Protein AF-A0A6J5G8E1-F1 (afdb_monomer)

Organism: NCBI:txid1723730

Sequence (241 aa):
MNVDQISKFLEVLKKFKPNEKVDALYDDVLNVYLPKIKANELPERYIIVWDASIIARLRALKLGADKQSNEPIAWIPKPLGAEIPTIYFGQLRITKDFQGSLTVNQQAITGFPEAKLVGRPIEVVAAMMGPDVDDGIGPDEVPIQIFWSDEDKRWITANNRGYAAHCLAGQKPLRLWPRVADKMELNRLKEVEGKDGAKRFTYSPNLITRLGKTPHALPSTQIPITAGPNSWEVQLIAQVK

Structure (mmCIF, N/CA/C/O backbone):
data_AF-A0A6J5G8E1-F1
#
_entry.id   AF-A0A6J5G8E1-F1
#
loop_
_atom_site.group_PDB
_atom_site.id
_atom_site.type_symbol
_atom_site.label_atom_id
_atom_site.label_alt_id
_atom_site.label_comp_id
_atom_site.label_asym_id
_atom_site.label_entity_id
_atom_site.label_seq_id
_atom_site.pdbx_PDB_ins_code
_atom_site.Cartn_x
_atom_site.Cartn_y
_atom_site.Cartn_z
_atom_site.occupancy
_atom_site.B_iso_or_equiv
_atom_site.auth_seq_id
_atom_site.auth_comp_id
_atom_site.auth_asym_id
_atom_site.auth_atom_id
_atom_site.pdbx_PDB_model_num
ATOM 1 N N . MET A 1 1 ? 11.924 11.242 -7.195 1.00 83.50 1 MET A N 1
ATOM 2 C CA . MET A 1 1 ? 12.440 11.405 -8.563 1.00 83.50 1 MET A CA 1
ATOM 3 C C . MET A 1 1 ? 11.769 12.631 -9.153 1.00 83.50 1 MET A C 1
ATOM 5 O O . MET A 1 1 ? 10.631 12.909 -8.794 1.00 83.50 1 MET A O 1
ATOM 9 N N . ASN A 1 2 ? 12.446 13.381 -10.021 1.00 87.38 2 ASN A N 1
ATOM 10 C CA . ASN A 1 2 ? 11.817 14.461 -10.791 1.00 87.38 2 ASN A CA 1
ATOM 11 C C . ASN A 1 2 ? 11.209 13.930 -12.110 1.00 87.38 2 ASN A C 1
ATOM 13 O O . ASN A 1 2 ? 11.377 12.759 -12.453 1.00 87.38 2 ASN A O 1
ATOM 17 N N . VAL A 1 3 ? 10.499 14.787 -12.853 1.00 89.44 3 VAL A N 1
ATOM 18 C CA . VAL A 1 3 ? 9.803 14.413 -14.104 1.00 89.44 3 VAL A CA 1
ATOM 19 C C . VAL A 1 3 ? 10.749 13.806 -15.148 1.00 89.44 3 VAL A C 1
ATOM 21 O O . VAL A 1 3 ? 10.397 12.813 -15.787 1.00 89.44 3 VAL A O 1
ATOM 24 N N . ASP A 1 4 ? 11.959 14.347 -15.295 1.00 88.25 4 ASP A N 1
ATOM 25 C CA . ASP A 1 4 ? 12.938 13.856 -16.272 1.00 88.25 4 ASP A CA 1
ATOM 26 C C . ASP A 1 4 ? 13.460 12.466 -15.901 1.00 88.25 4 ASP A C 1
ATOM 28 O O . ASP A 1 4 ? 13.583 11.587 -16.756 1.00 88.25 4 ASP A O 1
ATOM 32 N N . GLN A 1 5 ? 13.730 12.241 -14.613 1.00 86.69 5 GLN A N 1
ATOM 33 C CA . GLN A 1 5 ? 14.122 10.934 -14.088 1.00 86.69 5 GLN A CA 1
ATOM 34 C C . GLN A 1 5 ? 13.012 9.898 -14.296 1.00 86.69 5 GLN A C 1
ATOM 36 O O . GLN A 1 5 ? 13.301 8.788 -14.738 1.00 86.69 5 GLN A O 1
ATOM 41 N N . ILE A 1 6 ? 11.752 10.266 -14.039 1.00 88.50 6 ILE A N 1
ATOM 42 C CA . ILE A 1 6 ? 10.598 9.378 -14.250 1.00 88.50 6 ILE A CA 1
ATOM 43 C C . ILE A 1 6 ? 10.425 9.050 -15.738 1.00 88.50 6 ILE A C 1
ATOM 45 O O . ILE A 1 6 ? 10.169 7.905 -16.095 1.00 88.50 6 ILE A O 1
ATOM 49 N N . SER A 1 7 ? 10.612 10.027 -16.624 1.00 88.88 7 SER A N 1
ATOM 50 C CA . SER A 1 7 ? 10.483 9.810 -18.070 1.00 88.88 7 SER A CA 1
ATOM 51 C C . SER A 1 7 ? 11.551 8.842 -18.587 1.00 88.88 7 SER A C 1
ATOM 53 O O . SER A 1 7 ? 11.226 7.866 -19.257 1.00 88.88 7 SER A O 1
ATOM 55 N N . LYS A 1 8 ? 12.817 9.036 -18.189 1.00 85.31 8 LYS A N 1
ATOM 56 C CA . LYS A 1 8 ? 13.905 8.087 -18.488 1.00 85.31 8 LYS A CA 1
ATOM 57 C C . LYS A 1 8 ? 13.620 6.696 -17.924 1.00 85.31 8 LYS A C 1
ATOM 59 O O . LYS A 1 8 ? 13.921 5.695 -18.567 1.00 85.31 8 LYS A O 1
ATOM 64 N N . PHE A 1 9 ? 13.019 6.634 -16.738 1.00 86.12 9 PHE A N 1
ATOM 65 C CA . PHE A 1 9 ? 12.661 5.378 -16.089 1.00 86.12 9 PHE A CA 1
ATOM 66 C C . PHE A 1 9 ? 11.631 4.590 -16.894 1.00 86.12 9 PHE A C 1
ATOM 68 O O . PHE A 1 9 ? 11.824 3.402 -17.147 1.00 86.12 9 PHE A O 1
ATOM 75 N N . LEU A 1 10 ? 10.582 5.264 -17.362 1.00 89.44 10 LEU A N 1
ATOM 76 C CA . LEU A 1 10 ? 9.558 4.660 -18.207 1.00 89.44 10 LEU A CA 1
ATOM 77 C C . LEU A 1 10 ? 10.140 4.145 -19.532 1.00 89.44 10 LEU A C 1
ATOM 79 O O . LEU A 1 10 ? 9.794 3.042 -19.947 1.00 89.44 10 LEU A O 1
ATOM 83 N N . GLU A 1 11 ? 11.062 4.879 -20.164 1.00 87.50 11 GLU A N 1
ATOM 84 C CA . GLU A 1 11 ? 11.745 4.412 -21.383 1.00 87.50 11 GLU A CA 1
ATOM 85 C C . GLU A 1 11 ? 12.576 3.144 -21.151 1.00 87.50 11 GLU A C 1
ATOM 87 O O . GLU A 1 11 ? 12.608 2.259 -22.005 1.00 87.50 11 GLU A O 1
ATOM 92 N N . VAL A 1 12 ? 13.214 3.012 -19.985 1.00 83.00 12 VAL A N 1
ATOM 93 C CA . VAL A 1 12 ? 13.934 1.784 -19.624 1.00 83.00 12 VAL A CA 1
ATOM 94 C C . VAL A 1 12 ? 12.965 0.628 -19.395 1.00 83.00 12 VAL A C 1
ATOM 96 O O . VAL A 1 12 ? 13.178 -0.444 -19.953 1.00 83.00 12 VAL A O 1
ATOM 99 N N . LEU A 1 13 ? 11.879 0.836 -18.642 1.00 84.44 13 LEU A N 1
ATOM 100 C CA . LEU A 1 13 ? 10.876 -0.207 -18.401 1.00 84.44 13 LEU A CA 1
ATOM 101 C C . LEU A 1 13 ? 10.257 -0.750 -19.694 1.00 84.44 13 LEU A C 1
ATOM 103 O O . LEU A 1 13 ? 10.052 -1.956 -19.797 1.00 84.44 13 LEU A O 1
ATOM 107 N N . LYS A 1 14 ? 10.013 0.106 -20.698 1.00 87.06 14 LYS A N 1
ATOM 108 C CA . LYS A 1 14 ? 9.483 -0.319 -22.008 1.00 87.06 14 LYS A CA 1
ATOM 109 C C . LYS A 1 14 ? 10.316 -1.419 -22.665 1.00 87.06 14 LYS A C 1
ATOM 111 O O . LYS A 1 14 ? 9.740 -2.274 -23.328 1.00 87.06 14 LYS A O 1
ATOM 116 N N . LYS A 1 15 ? 11.641 -1.420 -22.470 1.00 84.75 15 LYS A N 1
ATOM 117 C CA . LYS A 1 15 ? 12.554 -2.423 -23.051 1.00 84.75 15 LYS A CA 1
ATOM 118 C C . LYS A 1 15 ? 12.332 -3.832 -22.488 1.00 84.75 15 LYS A C 1
ATOM 120 O O . LYS A 1 15 ? 12.719 -4.798 -23.131 1.00 84.75 15 LYS A O 1
ATOM 125 N N . PHE A 1 16 ? 11.730 -3.942 -21.304 1.00 82.69 16 PHE A N 1
ATOM 126 C CA . PHE A 1 16 ? 11.462 -5.212 -20.623 1.00 82.69 16 PHE A CA 1
ATOM 127 C C . PHE A 1 16 ? 10.011 -5.691 -20.798 1.00 82.69 16 PHE A C 1
ATOM 129 O O . PHE A 1 16 ? 9.628 -6.696 -20.203 1.00 82.69 16 PHE A O 1
ATOM 136 N N . LYS A 1 17 ? 9.200 -4.983 -21.599 1.00 80.62 17 LYS A N 1
ATOM 137 C CA . LYS A 1 17 ? 7.854 -5.423 -21.988 1.00 80.62 17 LYS A CA 1
ATOM 138 C C . LYS A 1 17 ? 7.949 -6.395 -23.185 1.00 80.62 17 LYS A C 1
ATOM 140 O O . LYS A 1 17 ? 8.822 -6.206 -24.033 1.00 80.62 17 LYS A O 1
ATOM 145 N N . PRO A 1 18 ? 7.038 -7.376 -23.321 1.00 82.31 18 PRO A N 1
ATOM 146 C CA . PRO A 1 18 ? 5.924 -7.662 -22.420 1.00 82.31 18 PRO A CA 1
ATOM 147 C C . PRO A 1 18 ? 6.368 -8.490 -21.206 1.00 82.31 18 PRO A C 1
ATOM 149 O O . PRO A 1 18 ? 6.985 -9.545 -21.344 1.00 82.31 18 PRO A O 1
ATOM 152 N N . ASN A 1 19 ? 6.022 -8.019 -20.011 1.00 84.94 19 ASN A N 1
ATOM 153 C CA . ASN A 1 19 ? 6.146 -8.773 -18.768 1.00 84.94 19 ASN A CA 1
ATOM 154 C C . ASN A 1 19 ? 5.124 -8.202 -17.787 1.00 84.94 19 ASN A C 1
ATOM 156 O O . ASN A 1 19 ? 5.209 -7.029 -17.450 1.00 84.94 19 ASN A O 1
ATOM 160 N N . GLU A 1 20 ? 4.186 -9.011 -17.298 1.00 83.00 20 GLU A N 1
ATOM 161 C CA . GLU A 1 20 ? 3.037 -8.506 -16.529 1.00 83.00 20 GLU A CA 1
ATOM 162 C C . GLU A 1 20 ? 3.428 -7.653 -15.312 1.00 83.00 20 GLU A C 1
ATOM 164 O O . GLU A 1 20 ? 2.782 -6.648 -15.018 1.00 83.00 20 GLU A O 1
ATOM 169 N N . LYS A 1 21 ? 4.516 -8.004 -14.617 1.00 83.12 21 LYS A N 1
ATOM 170 C CA . LYS A 1 21 ? 4.976 -7.255 -13.439 1.00 83.12 21 LYS A CA 1
ATOM 171 C C . LYS A 1 21 ? 5.705 -5.963 -13.827 1.00 83.12 21 LYS A C 1
ATOM 173 O O . LYS A 1 21 ? 5.597 -4.957 -13.125 1.00 83.12 21 LYS A O 1
ATOM 178 N N . VAL A 1 22 ? 6.411 -5.959 -14.961 1.00 86.69 22 VAL A N 1
ATOM 179 C CA . VAL A 1 22 ? 6.968 -4.734 -15.567 1.00 86.69 22 VAL A CA 1
ATOM 180 C C . VAL A 1 22 ? 5.842 -3.823 -16.047 1.00 86.69 22 VAL A C 1
ATOM 182 O O . VAL A 1 22 ? 5.899 -2.621 -15.803 1.00 86.69 22 VAL A O 1
ATOM 185 N N . ASP A 1 23 ? 4.817 -4.383 -16.684 1.00 87.88 23 ASP A N 1
ATOM 186 C CA . ASP A 1 23 ? 3.647 -3.668 -17.185 1.00 87.88 23 ASP A CA 1
ATOM 187 C C . ASP A 1 23 ? 2.905 -2.994 -16.022 1.00 87.88 23 ASP A C 1
ATOM 189 O O . ASP A 1 23 ? 2.657 -1.792 -16.073 1.00 87.88 23 ASP A O 1
ATOM 193 N N . ALA A 1 24 ? 2.691 -3.721 -14.920 1.00 87.19 24 ALA A N 1
ATOM 194 C CA . ALA A 1 24 ? 2.107 -3.198 -13.686 1.00 87.19 24 ALA A CA 1
ATOM 195 C C . ALA A 1 24 ? 2.885 -2.007 -13.106 1.00 87.19 24 ALA A C 1
ATOM 197 O O . ALA A 1 24 ? 2.305 -0.994 -12.709 1.00 87.19 24 ALA A O 1
ATOM 198 N N . LEU A 1 25 ? 4.213 -2.129 -13.012 1.00 91.00 25 LEU A N 1
ATOM 199 C CA . LEU A 1 25 ? 5.067 -1.058 -12.504 1.00 91.00 25 LEU A CA 1
ATOM 200 C C . LEU A 1 25 ? 5.086 0.140 -13.459 1.00 91.00 25 LEU A C 1
ATOM 202 O O . LEU A 1 25 ? 5.042 1.286 -13.011 1.00 91.00 25 LEU A O 1
ATOM 206 N N . TYR A 1 26 ? 5.138 -0.118 -14.765 1.00 91.62 26 TYR A N 1
ATOM 207 C CA . TYR A 1 26 ? 5.082 0.910 -15.795 1.00 91.62 26 TYR A CA 1
ATOM 208 C C . TYR A 1 26 ? 3.779 1.707 -15.701 1.00 91.62 26 TYR A C 1
ATOM 210 O O . TYR A 1 26 ? 3.823 2.937 -15.667 1.00 91.62 26 TYR A O 1
ATOM 218 N N . ASP A 1 27 ? 2.639 1.025 -15.595 1.00 91.38 27 ASP A N 1
ATOM 219 C CA . ASP A 1 27 ? 1.324 1.657 -15.525 1.00 91.38 27 ASP A CA 1
ATOM 220 C C . ASP A 1 27 ? 1.135 2.443 -14.226 1.00 91.38 27 ASP A C 1
ATOM 222 O O . ASP A 1 27 ? 0.624 3.562 -14.265 1.00 91.38 27 ASP A O 1
ATOM 226 N N . ASP A 1 28 ? 1.613 1.935 -13.089 1.00 92.19 28 ASP A N 1
ATOM 227 C CA . ASP A 1 28 ? 1.611 2.691 -11.832 1.00 92.19 28 ASP A CA 1
ATOM 228 C C . ASP A 1 28 ? 2.400 3.993 -11.955 1.00 92.19 28 ASP A C 1
ATOM 230 O O . ASP A 1 28 ? 1.952 5.058 -11.518 1.00 92.19 28 ASP A O 1
ATOM 234 N N . VAL A 1 29 ? 3.587 3.928 -12.558 1.00 92.94 29 VAL A N 1
ATOM 235 C CA . VAL A 1 29 ? 4.427 5.113 -12.689 1.00 92.94 29 VAL A CA 1
ATOM 236 C C . VAL A 1 29 ? 3.847 6.094 -13.701 1.00 92.94 29 VAL A C 1
ATOM 238 O O . VAL A 1 29 ? 3.798 7.290 -13.414 1.00 92.94 29 VAL A O 1
ATOM 241 N N . LEU A 1 30 ? 3.371 5.615 -14.849 1.00 94.31 30 LEU A N 1
ATOM 242 C CA . LEU A 1 30 ? 2.826 6.459 -15.909 1.00 94.31 30 LEU A CA 1
ATOM 243 C C . LEU A 1 30 ? 1.478 7.082 -15.528 1.00 94.31 30 LEU A C 1
ATOM 245 O O . LEU A 1 30 ? 1.277 8.273 -15.761 1.00 94.31 30 LEU A O 1
ATOM 249 N N . ASN A 1 31 ? 0.568 6.290 -14.961 1.00 93.19 31 ASN A N 1
ATOM 250 C CA . ASN A 1 31 ? -0.838 6.664 -14.802 1.00 93.19 31 ASN A CA 1
ATOM 251 C C . ASN A 1 31 ? -1.184 7.134 -13.384 1.00 93.19 31 ASN A C 1
A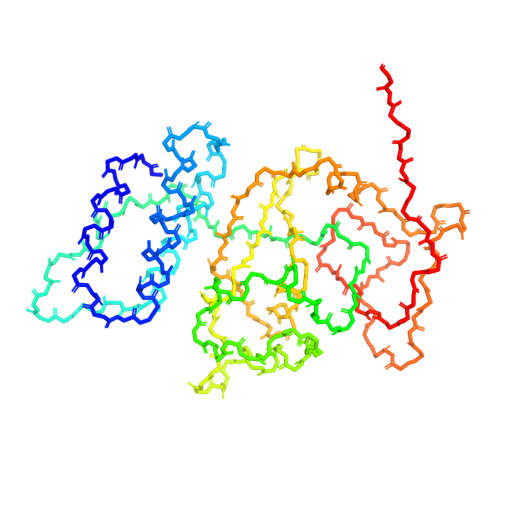TOM 253 O O . ASN A 1 31 ? -2.201 7.801 -13.205 1.00 93.19 31 ASN A O 1
ATOM 257 N N . VAL A 1 32 ? -0.357 6.827 -12.376 1.00 91.38 32 VAL A N 1
ATOM 258 C CA . VAL A 1 32 ? -0.624 7.210 -10.977 1.00 91.38 32 VAL A CA 1
ATOM 259 C C . VAL A 1 32 ? 0.428 8.177 -10.446 1.00 91.38 32 VAL A C 1
ATOM 261 O O . VAL A 1 32 ? 0.079 9.252 -9.959 1.00 91.38 32 VAL A O 1
ATOM 264 N N . TYR A 1 33 ? 1.714 7.835 -10.543 1.00 93.38 33 TYR A N 1
ATOM 265 C CA . TYR A 1 33 ? 2.777 8.632 -9.925 1.00 93.38 33 TYR A CA 1
ATOM 266 C C . TYR A 1 33 ? 3.135 9.888 -10.731 1.00 93.38 33 TYR A C 1
ATOM 268 O O . TYR A 1 33 ? 3.119 10.998 -10.195 1.00 93.38 33 TYR A O 1
ATOM 276 N N . LEU A 1 34 ? 3.417 9.744 -12.030 1.00 93.31 34 LEU A N 1
ATOM 277 C CA . LEU A 1 34 ? 3.831 10.851 -12.896 1.00 93.31 34 LEU A CA 1
ATOM 278 C C . LEU A 1 34 ? 2.804 11.996 -12.958 1.00 93.31 34 LEU A C 1
ATOM 280 O O . LEU A 1 34 ? 3.234 13.149 -12.861 1.00 93.31 34 LEU A O 1
ATOM 284 N N . PRO A 1 35 ? 1.481 11.751 -13.078 1.00 94.12 35 PRO A N 1
ATOM 285 C CA . PRO A 1 35 ? 0.497 12.830 -13.090 1.00 94.12 35 PRO A CA 1
ATOM 286 C C . PRO A 1 35 ? 0.541 13.661 -11.804 1.00 94.12 35 PRO A C 1
ATOM 288 O O . PRO A 1 35 ? 0.527 14.888 -11.866 1.00 94.12 35 PRO A O 1
ATOM 291 N N . LYS A 1 36 ? 0.706 13.004 -10.649 1.00 92.56 36 LYS A N 1
ATOM 292 C CA . LYS A 1 36 ? 0.793 13.662 -9.338 1.00 92.56 36 LYS A CA 1
ATOM 293 C C . LYS A 1 36 ? 2.049 14.510 -9.176 1.00 92.56 36 LYS A C 1
ATOM 295 O O . LYS A 1 36 ? 1.984 15.597 -8.608 1.00 92.56 36 LYS A O 1
ATOM 300 N N . ILE A 1 37 ? 3.182 14.032 -9.694 1.00 92.38 37 ILE A N 1
ATOM 301 C CA . ILE A 1 37 ? 4.429 14.805 -9.718 1.00 92.38 37 ILE A CA 1
ATOM 302 C C . ILE A 1 37 ? 4.296 16.023 -10.635 1.00 92.38 37 ILE A C 1
ATOM 304 O O . ILE A 1 37 ? 4.664 17.123 -10.234 1.00 92.38 37 ILE A O 1
ATOM 308 N N . LYS A 1 38 ? 3.731 15.861 -11.840 1.00 92.00 38 LYS A N 1
ATOM 309 C CA . LYS A 1 38 ? 3.512 16.975 -12.781 1.00 92.00 38 LYS A CA 1
ATOM 310 C C . LYS A 1 38 ? 2.587 18.050 -12.212 1.00 92.00 38 LYS A C 1
ATOM 312 O O . LYS A 1 38 ? 2.818 19.230 -12.448 1.00 92.00 38 LYS A O 1
ATOM 317 N N . ALA A 1 39 ? 1.569 17.641 -11.462 1.00 91.44 39 ALA A N 1
ATOM 318 C CA . ALA A 1 39 ? 0.633 18.543 -10.804 1.00 91.44 39 ALA A CA 1
ATOM 319 C C . ALA A 1 39 ? 1.159 19.115 -9.470 1.00 91.44 39 ALA A C 1
ATOM 321 O O . ALA A 1 39 ? 0.476 19.923 -8.848 1.00 91.44 39 ALA A O 1
ATOM 322 N N . ASN A 1 40 ? 2.362 18.720 -9.028 1.00 89.56 40 ASN A N 1
ATOM 323 C CA . ASN A 1 40 ? 2.941 19.096 -7.735 1.00 89.56 40 ASN A CA 1
ATOM 324 C C . ASN A 1 40 ? 2.003 18.798 -6.540 1.00 89.56 40 ASN A C 1
ATOM 326 O O . ASN A 1 40 ? 1.928 19.555 -5.576 1.00 89.56 40 ASN A O 1
ATOM 330 N N . GLU A 1 41 ? 1.264 17.686 -6.612 1.00 89.06 41 GLU A N 1
ATOM 331 C CA . GLU A 1 41 ? 0.241 17.301 -5.624 1.00 89.06 41 GLU A CA 1
ATOM 332 C C . GLU A 1 41 ? 0.804 16.553 -4.408 1.00 89.06 41 GLU A C 1
ATOM 334 O O . GLU A 1 41 ? 0.086 16.303 -3.437 1.00 89.06 41 GLU A O 1
ATOM 339 N N . LEU A 1 42 ? 2.068 16.125 -4.464 1.00 87.31 42 LEU A N 1
ATOM 340 C CA . LEU A 1 42 ? 2.675 15.279 -3.441 1.00 87.31 42 LEU A CA 1
ATOM 341 C C . LEU A 1 42 ? 3.778 16.029 -2.690 1.00 87.31 42 LEU A C 1
ATOM 343 O O . LEU A 1 42 ? 4.760 16.437 -3.308 1.00 87.31 42 LEU A O 1
ATOM 347 N N . PRO A 1 43 ? 3.684 16.143 -1.351 1.00 91.69 43 PRO A N 1
ATOM 348 C CA . PRO A 1 43 ? 4.797 16.618 -0.540 1.00 91.69 43 PRO A CA 1
ATOM 349 C C . PRO A 1 43 ? 6.027 15.710 -0.692 1.00 91.69 43 PRO A C 1
ATOM 351 O O . PRO A 1 43 ? 5.887 14.503 -0.891 1.00 91.69 43 PRO A O 1
ATOM 354 N N . GLU A 1 44 ? 7.228 16.258 -0.493 1.00 91.00 44 GLU A N 1
ATOM 355 C CA . GLU A 1 44 ? 8.515 15.553 -0.652 1.00 91.00 44 GLU A CA 1
ATOM 356 C C . GLU A 1 44 ? 8.552 14.178 0.040 1.00 91.00 44 GLU A C 1
ATOM 358 O O . GLU A 1 44 ? 8.958 13.177 -0.545 1.00 91.00 44 GLU A O 1
ATOM 363 N N . ARG A 1 45 ? 8.022 14.096 1.263 1.00 91.50 45 ARG A N 1
ATOM 364 C CA . ARG A 1 45 ? 7.883 12.847 2.027 1.00 91.50 45 ARG A CA 1
ATOM 365 C C . ARG A 1 45 ? 7.184 11.724 1.246 1.00 91.50 45 ARG A C 1
ATOM 367 O O . ARG A 1 45 ? 7.562 10.562 1.367 1.00 91.50 45 ARG A O 1
ATOM 374 N N . TYR A 1 46 ? 6.144 12.052 0.485 1.00 93.38 46 TYR A N 1
ATOM 375 C CA . TYR A 1 46 ? 5.375 11.087 -0.301 1.00 93.38 46 TYR A CA 1
ATOM 376 C C . TYR A 1 46 ? 6.157 10.636 -1.533 1.00 93.38 46 TYR A C 1
ATOM 378 O O . TYR A 1 46 ? 6.131 9.454 -1.865 1.00 93.38 46 TYR A O 1
ATOM 386 N N . ILE A 1 47 ? 6.886 11.562 -2.160 1.00 91.38 47 ILE A N 1
ATOM 387 C CA . ILE A 1 47 ? 7.789 11.293 -3.287 1.00 91.38 47 ILE A CA 1
ATOM 388 C C . ILE A 1 47 ? 8.865 10.286 -2.861 1.00 91.38 47 ILE A C 1
ATOM 390 O O . ILE A 1 47 ? 9.078 9.290 -3.547 1.00 91.38 47 ILE A O 1
ATOM 394 N N . ILE A 1 48 ? 9.471 10.482 -1.685 1.00 89.94 48 ILE A N 1
ATOM 395 C CA . ILE A 1 48 ? 10.490 9.577 -1.130 1.00 89.94 48 ILE A CA 1
ATOM 396 C C . ILE A 1 48 ? 9.958 8.143 -0.989 1.00 89.94 48 ILE A C 1
ATOM 398 O O . ILE A 1 48 ? 10.646 7.188 -1.349 1.00 89.94 48 ILE A O 1
ATOM 402 N N . VAL A 1 49 ? 8.728 7.966 -0.493 1.00 91.81 49 VAL A N 1
ATOM 403 C CA . VAL A 1 49 ? 8.147 6.622 -0.326 1.00 91.81 49 VAL A CA 1
ATOM 404 C C . VAL A 1 49 ? 7.705 6.010 -1.654 1.00 91.81 49 VAL A C 1
ATOM 406 O O . VAL A 1 49 ? 7.862 4.803 -1.839 1.00 91.81 49 VAL A O 1
ATOM 409 N N . TRP A 1 50 ? 7.215 6.815 -2.599 1.00 92.06 50 TRP A N 1
ATOM 410 C CA . TRP A 1 50 ? 6.965 6.358 -3.969 1.00 92.06 50 TRP A CA 1
ATOM 411 C C . TRP A 1 50 ? 8.243 5.838 -4.630 1.00 92.06 50 TRP A C 1
ATOM 413 O O . TRP A 1 50 ? 8.246 4.739 -5.182 1.00 92.06 50 TRP A O 1
ATOM 423 N N . ASP A 1 51 ? 9.343 6.581 -4.524 1.00 89.19 51 ASP A N 1
ATOM 424 C CA . ASP A 1 51 ? 10.633 6.156 -5.062 1.00 89.19 51 ASP A CA 1
ATOM 425 C C . ASP A 1 51 ? 11.125 4.865 -4.390 1.00 89.19 51 ASP A C 1
ATOM 427 O O . ASP A 1 51 ? 11.563 3.942 -5.076 1.00 89.19 51 ASP A O 1
ATOM 431 N N . ALA A 1 52 ? 11.013 4.765 -3.059 1.00 89.19 52 ALA A N 1
ATOM 432 C CA . ALA A 1 52 ? 11.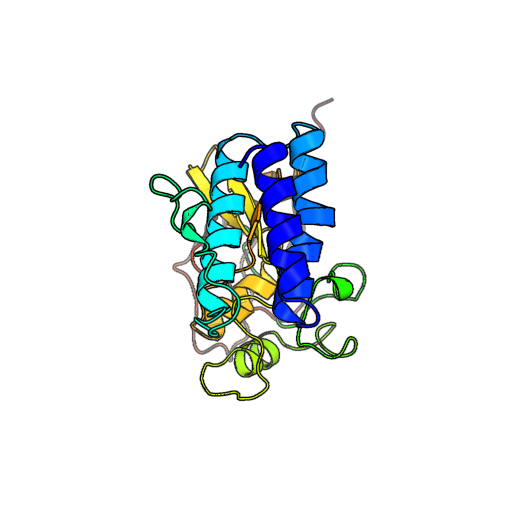376 3.557 -2.316 1.00 89.19 52 ALA A CA 1
ATOM 433 C C . ALA A 1 52 ? 10.569 2.332 -2.779 1.00 89.19 52 ALA A C 1
ATOM 435 O O . ALA A 1 52 ? 11.145 1.263 -2.988 1.00 89.19 52 ALA A O 1
ATOM 436 N N . SER A 1 53 ? 9.256 2.508 -2.977 1.00 91.31 53 SER A N 1
ATOM 437 C CA . SER A 1 53 ? 8.326 1.516 -3.535 1.00 91.31 53 SER A CA 1
ATOM 438 C C . SER A 1 53 ? 8.797 1.046 -4.911 1.00 91.31 53 SER A C 1
ATOM 440 O O . SER A 1 53 ? 9.139 -0.122 -5.075 1.00 91.31 53 SER A O 1
ATOM 442 N N . ILE A 1 54 ? 8.959 1.962 -5.870 1.00 89.88 54 ILE A N 1
ATOM 443 C CA . ILE A 1 54 ? 9.426 1.657 -7.235 1.00 89.88 54 ILE A CA 1
ATOM 444 C C . ILE A 1 54 ? 10.750 0.883 -7.217 1.00 89.88 54 ILE A C 1
ATOM 446 O O . ILE A 1 54 ? 10.893 -0.134 -7.892 1.00 89.88 54 ILE A O 1
ATOM 450 N N . ILE A 1 55 ? 11.715 1.317 -6.408 1.00 84.25 55 ILE A N 1
ATOM 451 C CA . ILE A 1 55 ? 13.042 0.696 -6.343 1.00 84.25 55 ILE A CA 1
ATOM 452 C C . ILE A 1 55 ? 12.986 -0.700 -5.724 1.00 84.25 55 ILE A C 1
ATOM 454 O O . ILE A 1 55 ? 13.654 -1.616 -6.211 1.00 84.25 55 ILE A O 1
ATOM 458 N N . ALA A 1 56 ? 12.196 -0.890 -4.666 1.00 86.12 56 ALA A N 1
ATOM 459 C CA . ALA A 1 56 ? 12.018 -2.200 -4.052 1.00 86.12 56 ALA A CA 1
ATOM 460 C C . ALA A 1 56 ? 11.368 -3.190 -5.031 1.00 86.12 56 ALA A C 1
ATOM 462 O O . ALA A 1 56 ? 11.831 -4.326 -5.149 1.00 86.12 56 ALA A O 1
ATOM 463 N N . ARG A 1 57 ? 10.368 -2.733 -5.792 1.00 88.56 57 ARG A N 1
ATOM 464 C CA . ARG A 1 57 ? 9.704 -3.517 -6.842 1.00 88.56 57 ARG A CA 1
ATOM 465 C C . ARG A 1 57 ? 10.668 -3.925 -7.949 1.00 88.56 57 ARG A C 1
ATOM 467 O O . ARG A 1 57 ? 10.774 -5.105 -8.260 1.00 88.56 57 ARG A O 1
ATOM 474 N N . LEU A 1 58 ? 11.459 -2.988 -8.470 1.00 82.38 58 LEU A N 1
ATOM 475 C CA . LEU A 1 58 ? 12.482 -3.277 -9.485 1.00 82.38 58 LEU A CA 1
ATOM 476 C C . LEU A 1 58 ? 13.491 -4.329 -9.036 1.00 82.38 58 LEU A C 1
ATOM 478 O O . LEU A 1 58 ? 13.850 -5.217 -9.806 1.00 82.38 58 LEU A O 1
ATOM 482 N N . ARG A 1 59 ? 13.951 -4.244 -7.784 1.00 80.38 59 ARG A N 1
ATOM 483 C CA . ARG A 1 59 ? 14.858 -5.250 -7.214 1.00 80.38 59 ARG A CA 1
ATOM 484 C C . ARG A 1 59 ? 14.188 -6.620 -7.134 1.00 80.38 59 ARG A C 1
ATOM 486 O O . ARG A 1 59 ? 14.841 -7.623 -7.412 1.00 80.38 59 ARG A O 1
ATOM 493 N N . ALA A 1 60 ? 12.903 -6.664 -6.785 1.00 81.88 60 ALA A N 1
ATOM 494 C CA . ALA A 1 60 ? 12.129 -7.900 -6.715 1.00 81.88 60 ALA A CA 1
ATOM 495 C C . ALA A 1 60 ? 11.872 -8.531 -8.093 1.00 81.88 60 ALA A C 1
ATOM 497 O O . ALA A 1 60 ? 11.837 -9.756 -8.185 1.00 81.88 60 ALA A O 1
ATOM 498 N N . LEU A 1 61 ? 11.768 -7.727 -9.159 1.00 79.81 61 LEU A N 1
ATOM 499 C CA . LEU A 1 61 ? 11.637 -8.225 -10.534 1.00 79.81 61 LEU A CA 1
ATOM 500 C C . LEU A 1 61 ? 12.857 -9.026 -11.001 1.00 79.81 61 LEU A C 1
ATOM 502 O O . LEU A 1 61 ? 12.734 -9.784 -11.957 1.00 79.81 61 LEU A O 1
ATOM 506 N N . LYS A 1 62 ? 14.021 -8.859 -10.348 1.00 72.50 62 LYS A N 1
ATOM 507 C CA . LYS A 1 62 ? 15.283 -9.520 -10.716 1.00 72.50 62 LYS A CA 1
ATOM 508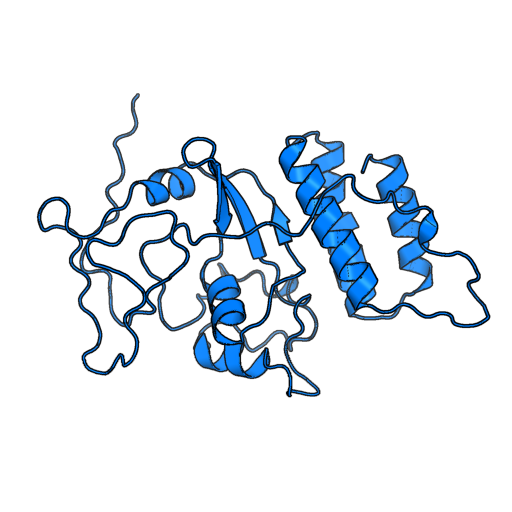 C C . LYS A 1 62 ? 15.520 -9.483 -12.230 1.00 72.50 62 LYS A C 1
ATOM 510 O O . LYS A 1 62 ? 15.880 -10.502 -12.811 1.00 72.50 62 LYS A O 1
ATOM 515 N N . LEU A 1 63 ? 15.288 -8.323 -12.857 1.00 68.31 63 LEU A N 1
ATOM 516 C CA . LEU A 1 63 ? 15.553 -8.106 -14.280 1.00 68.31 63 LEU A CA 1
ATOM 517 C C . LEU A 1 63 ? 17.049 -8.392 -14.516 1.00 68.31 63 LEU A C 1
ATOM 519 O O . LEU A 1 63 ? 17.898 -7.555 -14.210 1.00 68.31 63 LEU A O 1
ATOM 523 N N . GLY A 1 64 ? 17.379 -9.627 -14.910 1.00 52.59 64 GLY A N 1
ATOM 524 C CA . GLY A 1 64 ? 18.752 -10.101 -15.094 1.00 52.59 64 GLY A CA 1
ATOM 525 C C . GLY A 1 64 ? 19.423 -9.272 -16.184 1.00 52.59 64 GLY A C 1
ATOM 526 O O . GLY A 1 64 ? 18.778 -8.864 -17.141 1.00 52.59 64 GLY A O 1
ATOM 527 N N . ALA A 1 65 ? 20.706 -8.930 -16.108 1.00 45.84 65 ALA A N 1
ATOM 528 C CA . ALA A 1 65 ? 21.825 -9.866 -16.270 1.00 45.84 65 ALA A CA 1
ATOM 529 C C . ALA A 1 65 ? 21.765 -10.731 -17.552 1.00 45.84 65 ALA A C 1
ATOM 531 O O . ALA A 1 65 ? 22.661 -11.546 -17.771 1.00 45.84 65 ALA A O 1
ATOM 532 N N . ASP A 1 66 ? 20.767 -10.532 -18.420 1.00 41.50 66 ASP A N 1
ATOM 533 C CA . ASP A 1 66 ? 20.764 -11.080 -19.766 1.00 41.50 66 ASP A CA 1
ATOM 534 C C . ASP A 1 66 ? 21.726 -10.282 -20.644 1.00 41.50 66 ASP A C 1
ATOM 536 O O . ASP A 1 66 ? 21.746 -9.048 -20.665 1.00 41.50 66 ASP A O 1
ATOM 540 N N . LYS A 1 67 ? 22.553 -11.031 -21.374 1.00 44.12 67 LYS A N 1
ATOM 541 C CA . LYS A 1 67 ? 23.754 -10.607 -22.111 1.00 44.12 67 LYS A CA 1
ATOM 542 C C . LYS A 1 67 ? 23.525 -9.557 -23.217 1.00 44.12 67 LYS A C 1
ATOM 544 O O . LYS A 1 67 ? 24.462 -9.252 -23.949 1.00 44.12 67 LYS A O 1
ATOM 549 N N . GLN A 1 68 ? 22.318 -9.008 -23.357 1.00 42.03 68 GLN A N 1
ATOM 550 C CA . GLN A 1 68 ? 21.966 -7.985 -24.348 1.00 42.03 68 GLN A CA 1
ATOM 551 C C . GLN A 1 68 ? 21.612 -6.612 -23.758 1.00 42.03 68 GLN A C 1
ATOM 553 O O . GLN A 1 68 ? 21.597 -5.640 -24.509 1.00 42.03 68 GLN A O 1
ATOM 558 N N . SER A 1 69 ? 21.423 -6.469 -22.442 1.00 44.38 69 SER A N 1
ATOM 559 C CA . SER A 1 69 ? 21.221 -5.152 -21.819 1.00 44.38 69 SER A CA 1
ATOM 560 C C . SER A 1 69 ? 22.245 -4.903 -20.712 1.00 44.38 69 SER A C 1
ATOM 562 O O . SER A 1 69 ? 21.946 -4.965 -19.523 1.00 44.38 69 SER A O 1
ATOM 564 N N . ASN A 1 70 ? 23.469 -4.559 -21.116 1.00 40.59 70 ASN A N 1
ATOM 565 C CA . ASN A 1 70 ? 24.523 -4.032 -20.238 1.00 40.59 70 ASN A CA 1
ATOM 566 C C . ASN A 1 70 ? 24.222 -2.615 -19.703 1.00 40.59 70 ASN A C 1
ATOM 568 O O . ASN A 1 70 ? 25.142 -1.915 -19.293 1.00 40.59 70 ASN A O 1
ATOM 572 N N . GLU A 1 71 ? 22.968 -2.156 -19.704 1.00 48.78 71 GLU A N 1
ATOM 573 C CA . GLU A 1 71 ? 22.591 -0.942 -18.983 1.00 48.78 71 GLU A CA 1
ATOM 574 C C . GLU A 1 71 ? 22.192 -1.347 -17.565 1.00 48.78 71 GLU A C 1
ATOM 576 O O . GLU A 1 71 ? 21.042 -1.733 -17.333 1.00 48.78 71 GLU A O 1
ATOM 581 N N . PRO A 1 72 ? 23.113 -1.299 -16.587 1.00 51.22 72 PRO A N 1
ATOM 582 C CA . PRO A 1 72 ? 22.712 -1.478 -15.217 1.00 51.22 72 PRO A CA 1
ATOM 583 C C . PRO A 1 72 ? 21.691 -0.391 -14.885 1.00 51.22 72 PRO A C 1
ATOM 585 O O . PRO A 1 72 ? 21.880 0.794 -15.166 1.00 51.22 72 PRO A O 1
ATOM 588 N N . ILE A 1 73 ? 20.661 -0.790 -14.148 1.00 57.69 73 ILE A N 1
ATOM 589 C CA . ILE A 1 73 ? 19.713 0.075 -13.433 1.00 57.69 73 ILE A CA 1
ATOM 590 C C . ILE A 1 73 ? 20.453 1.023 -12.437 1.00 57.69 73 ILE A C 1
ATOM 592 O O . ILE A 1 73 ? 19.845 1.776 -11.690 1.00 57.69 73 ILE A O 1
ATOM 596 N N . ALA A 1 74 ? 21.793 1.041 -12.440 1.00 54.19 74 ALA A N 1
ATOM 597 C CA . ALA A 1 74 ? 22.695 1.859 -11.637 1.00 54.19 74 ALA A CA 1
ATOM 598 C C . ALA A 1 74 ? 22.461 3.373 -11.733 1.00 54.19 74 ALA A C 1
ATOM 600 O O . ALA A 1 74 ? 22.892 4.091 -10.834 1.00 54.19 74 ALA A O 1
ATOM 601 N N . TRP A 1 75 ? 21.800 3.866 -12.786 1.00 57.88 75 TRP A N 1
ATOM 602 C CA . TRP A 1 75 ? 21.428 5.279 -12.880 1.00 57.88 75 TRP A CA 1
ATOM 603 C C . TRP A 1 75 ? 20.173 5.618 -12.064 1.00 57.88 75 TRP A C 1
ATOM 605 O O . TRP A 1 75 ? 19.961 6.796 -11.770 1.00 57.88 75 TRP A O 1
ATOM 615 N N . ILE A 1 76 ? 19.352 4.627 -11.681 1.00 59.94 76 ILE A N 1
ATOM 616 C CA . ILE A 1 76 ? 18.238 4.874 -10.767 1.00 59.94 76 ILE A CA 1
ATOM 617 C C . ILE A 1 76 ? 18.848 5.357 -9.456 1.00 59.94 76 ILE A C 1
ATOM 619 O O . ILE A 1 76 ? 19.641 4.624 -8.852 1.00 59.94 76 ILE A O 1
ATOM 623 N N . PRO A 1 77 ? 18.533 6.591 -9.029 1.00 52.94 77 PRO A N 1
ATOM 624 C CA . PRO A 1 77 ? 19.172 7.180 -7.871 1.00 52.94 77 PRO A CA 1
ATOM 625 C C . PRO A 1 77 ? 19.021 6.232 -6.686 1.00 52.94 77 PRO A C 1
ATOM 627 O O . PRO A 1 77 ? 17.913 5.807 -6.358 1.00 52.94 77 PRO A O 1
ATOM 630 N N . LYS A 1 78 ? 20.147 5.886 -6.044 1.00 55.44 78 LYS A N 1
ATOM 631 C CA . LYS A 1 78 ? 20.110 5.278 -4.713 1.00 55.44 78 LYS A CA 1
ATOM 632 C C . LYS A 1 78 ? 19.271 6.229 -3.864 1.00 55.44 78 LYS A C 1
ATOM 634 O O . LYS A 1 78 ? 19.685 7.380 -3.708 1.00 55.44 78 LYS A O 1
ATOM 639 N N . PRO A 1 79 ? 18.106 5.811 -3.356 1.00 51.56 79 PRO A N 1
ATOM 640 C CA . PRO A 1 79 ? 17.347 6.702 -2.521 1.00 51.56 79 PRO A CA 1
ATOM 641 C C . PRO A 1 79 ? 18.192 6.868 -1.261 1.00 51.56 79 PRO A C 1
ATOM 643 O O . PRO A 1 79 ? 18.566 5.881 -0.623 1.00 51.56 79 PRO A O 1
ATOM 646 N N . LEU A 1 80 ? 18.576 8.102 -0.949 1.00 44.75 80 LEU A N 1
ATOM 647 C CA . LEU A 1 80 ? 19.195 8.422 0.330 1.00 44.75 80 LEU A CA 1
ATOM 648 C C . LEU A 1 80 ? 18.233 7.953 1.434 1.00 44.75 80 LEU A C 1
ATOM 650 O O . LEU A 1 80 ? 17.187 8.554 1.642 1.00 44.75 80 LEU A O 1
ATOM 654 N N . GLY A 1 81 ? 18.550 6.828 2.081 1.00 50.31 81 GLY A N 1
ATOM 655 C CA . GLY A 1 81 ? 17.864 6.338 3.281 1.00 50.31 81 GLY A CA 1
ATOM 656 C C . GLY A 1 81 ? 16.404 5.881 3.141 1.00 50.31 81 GLY A C 1
ATOM 657 O O . GLY A 1 81 ? 15.777 5.632 4.166 1.00 50.31 81 GLY A O 1
ATOM 658 N N . ALA A 1 82 ? 15.831 5.761 1.938 1.00 60.09 82 ALA A N 1
ATOM 659 C CA . ALA A 1 82 ? 14.409 5.425 1.811 1.00 60.09 82 ALA A CA 1
ATOM 660 C C . ALA A 1 82 ? 14.177 3.906 1.818 1.00 60.09 82 ALA A C 1
ATOM 662 O O . ALA A 1 82 ? 14.185 3.239 0.782 1.00 60.09 82 ALA A O 1
ATOM 663 N N . GLU A 1 83 ? 13.981 3.351 3.008 1.00 77.81 83 GLU A N 1
ATOM 664 C CA . GLU A 1 83 ? 13.379 2.032 3.169 1.00 77.81 83 GLU A CA 1
ATOM 665 C C . GLU A 1 83 ? 11.854 2.124 3.060 1.00 77.81 83 GLU A C 1
ATOM 667 O O . GLU A 1 83 ? 11.245 3.150 3.372 1.00 77.81 83 GLU A O 1
ATOM 672 N N . ILE A 1 84 ? 11.221 1.024 2.644 1.00 85.31 84 ILE A N 1
ATOM 673 C CA . ILE A 1 84 ? 9.767 0.883 2.727 1.00 85.31 84 ILE A CA 1
ATOM 674 C C . ILE A 1 84 ? 9.348 1.065 4.195 1.00 85.31 84 ILE A C 1
ATOM 676 O O . ILE A 1 84 ? 9.771 0.243 5.025 1.00 85.31 84 ILE A O 1
ATOM 680 N N . PRO A 1 85 ? 8.530 2.083 4.523 1.00 90.81 85 PRO A N 1
ATOM 681 C CA . PRO A 1 85 ? 8.235 2.431 5.904 1.00 90.81 85 PRO A CA 1
ATOM 682 C C . PRO A 1 85 ? 7.422 1.346 6.609 1.00 90.81 85 PRO A C 1
ATOM 684 O O . PRO A 1 85 ? 6.751 0.524 5.983 1.00 90.81 85 PRO A O 1
ATOM 687 N N . THR A 1 86 ? 7.426 1.394 7.938 1.00 92.56 86 THR A N 1
ATOM 688 C CA . THR A 1 86 ? 6.445 0.669 8.750 1.00 92.56 86 THR A CA 1
ATOM 689 C C . THR A 1 86 ? 5.065 1.292 8.562 1.00 92.56 86 THR A C 1
ATOM 691 O O . THR A 1 86 ? 4.899 2.497 8.760 1.00 92.56 86 THR A O 1
ATOM 694 N N . ILE A 1 87 ? 4.078 0.467 8.210 1.00 94.38 87 ILE A N 1
ATOM 695 C CA . ILE A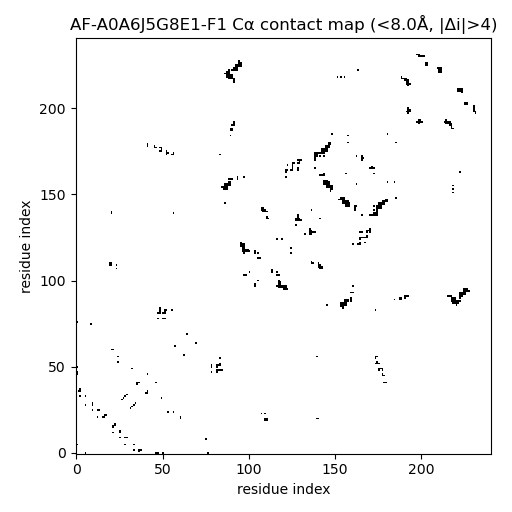 1 87 ? 2.693 0.883 7.969 1.00 94.38 87 ILE A CA 1
ATOM 696 C C . ILE A 1 87 ? 1.824 0.455 9.155 1.00 94.38 87 ILE A C 1
ATOM 698 O O . ILE A 1 87 ? 1.905 -0.682 9.626 1.00 94.38 87 ILE A O 1
ATOM 702 N N . TYR A 1 88 ? 0.974 1.365 9.619 1.00 94.19 88 TYR A N 1
ATOM 703 C CA . TYR A 1 88 ? 0.017 1.149 10.698 1.00 94.19 88 TYR A CA 1
ATOM 704 C C . TYR A 1 88 ? -1.415 1.129 10.157 1.00 94.19 88 TYR A C 1
ATOM 706 O O . TYR A 1 88 ? -1.732 1.776 9.160 1.00 94.19 88 TYR A O 1
ATOM 714 N N . PHE A 1 89 ? -2.303 0.411 10.832 1.00 91.38 89 PHE A N 1
ATOM 715 C CA . PHE A 1 89 ? -3.734 0.443 10.573 1.00 91.38 89 PHE A CA 1
ATOM 716 C C . PHE A 1 89 ? -4.349 1.736 11.109 1.00 91.38 89 PHE A C 1
ATOM 718 O O . PHE A 1 89 ? -4.088 2.144 12.244 1.00 91.38 89 PHE A O 1
ATOM 725 N N . GLY A 1 90 ? -5.185 2.364 10.280 1.00 88.12 90 GLY A N 1
ATOM 726 C CA . GLY A 1 90 ? -5.920 3.593 10.601 1.00 88.12 90 GLY A CA 1
ATOM 727 C C . GLY A 1 90 ? -7.383 3.350 10.957 1.00 88.12 90 GLY A C 1
ATOM 728 O O . GLY A 1 90 ? -8.203 4.258 10.868 1.00 88.12 90 GLY A O 1
ATOM 729 N N . GLN A 1 91 ? -7.740 2.105 11.267 1.00 82.94 91 GLN A N 1
ATOM 730 C CA . GLN A 1 91 ? -9.107 1.690 11.551 1.00 82.94 91 GLN A CA 1
ATOM 731 C C . GLN A 1 91 ? -9.123 0.776 12.762 1.00 82.94 91 GLN A C 1
ATOM 733 O O . GLN A 1 91 ? -8.248 -0.067 12.916 1.00 82.94 91 GLN A O 1
ATOM 738 N N . LEU A 1 92 ? -10.155 0.910 13.588 1.00 77.31 92 LEU A N 1
ATOM 739 C CA . LEU A 1 92 ? -10.341 0.097 14.786 1.00 77.31 92 LEU A CA 1
ATOM 740 C C . LEU A 1 92 ? -10.601 -1.389 14.488 1.00 77.31 92 LEU A C 1
ATOM 742 O O . LEU A 1 92 ? -10.370 -2.234 15.344 1.00 77.31 92 LEU A O 1
ATOM 746 N N . ARG A 1 93 ? -11.138 -1.706 13.303 1.00 77.00 93 ARG A N 1
ATOM 747 C CA . ARG A 1 93 ? -11.413 -3.068 12.826 1.00 77.00 93 ARG A CA 1
ATOM 748 C C . ARG A 1 93 ? -11.677 -3.096 11.325 1.00 77.00 93 ARG A C 1
ATOM 750 O O . ARG A 1 93 ? -11.994 -2.066 10.728 1.00 77.00 93 ARG A O 1
ATOM 757 N N . ILE A 1 94 ? -11.676 -4.298 10.759 1.00 80.19 94 ILE A N 1
ATOM 758 C CA . ILE A 1 94 ? -12.154 -4.589 9.403 1.00 80.19 94 ILE A CA 1
ATOM 759 C C . ILE A 1 94 ? -13.150 -5.755 9.404 1.00 80.19 94 ILE A C 1
ATOM 761 O O . ILE A 1 94 ? -13.217 -6.550 10.344 1.00 80.19 94 ILE A O 1
ATOM 765 N N . THR A 1 95 ? -13.958 -5.847 8.347 1.00 78.75 95 THR A N 1
ATOM 766 C CA . THR A 1 95 ? -14.808 -7.024 8.107 1.00 78.75 95 THR A CA 1
ATOM 767 C C . THR A 1 95 ? -13.974 -8.173 7.554 1.00 78.75 95 THR A C 1
ATOM 769 O O . THR A 1 95 ? -12.983 -7.926 6.869 1.00 78.75 95 THR A O 1
ATOM 772 N N . LYS A 1 96 ? -14.414 -9.412 7.797 1.00 77.31 96 LYS A N 1
ATOM 773 C CA . LYS A 1 96 ? -13.741 -10.635 7.323 1.00 77.31 96 LYS A CA 1
ATOM 774 C C . LYS A 1 96 ? -13.586 -10.764 5.806 1.00 77.31 96 LYS A C 1
ATOM 776 O O . LYS A 1 96 ? -12.654 -11.425 5.366 1.00 77.31 96 LYS A O 1
ATOM 781 N N . ASP A 1 97 ? -14.447 -10.113 5.030 1.00 80.88 97 ASP A N 1
ATOM 782 C CA . ASP A 1 97 ? -14.453 -10.212 3.571 1.00 80.88 97 ASP A CA 1
ATOM 783 C C . ASP A 1 97 ? -14.004 -8.893 2.924 1.00 80.88 97 ASP A C 1
ATOM 785 O O . ASP A 1 97 ? -14.250 -7.801 3.462 1.00 80.88 97 ASP A O 1
ATOM 789 N N . PHE A 1 98 ? -13.358 -8.991 1.759 1.00 76.00 98 PHE A N 1
ATOM 790 C CA . PHE A 1 98 ? -13.083 -7.857 0.875 1.00 76.00 98 PHE A CA 1
ATOM 791 C C . PHE A 1 98 ? -14.399 -7.223 0.394 1.00 76.00 98 PHE A C 1
ATOM 793 O O . PHE A 1 98 ? -15.365 -7.917 0.081 1.00 76.00 98 PHE A O 1
ATOM 800 N N . GLN A 1 99 ? -14.452 -5.887 0.363 1.00 68.25 99 GLN A N 1
ATOM 801 C CA . GLN A 1 99 ? -15.671 -5.145 0.018 1.00 68.25 99 GLN A CA 1
ATOM 802 C C . GLN A 1 99 ? -16.076 -5.310 -1.457 1.00 68.25 99 GLN A C 1
ATOM 804 O O . GLN A 1 99 ? -15.304 -5.788 -2.285 1.00 68.25 99 GLN A O 1
ATOM 809 N N . GLY A 1 100 ? -17.314 -4.898 -1.761 1.00 56.41 100 GLY A N 1
ATOM 810 C CA . GLY A 1 100 ? -17.887 -4.858 -3.108 1.00 56.41 100 GLY A CA 1
ATOM 811 C C . GLY A 1 100 ? -17.018 -4.118 -4.135 1.00 56.41 100 GLY A C 1
ATOM 812 O O . GLY A 1 100 ? -16.200 -3.260 -3.783 1.00 56.41 100 GLY A O 1
ATOM 813 N N . SER A 1 101 ? -17.259 -4.411 -5.415 1.00 52.50 101 SER A N 1
ATOM 814 C CA . SER A 1 101 ? -16.521 -3.909 -6.589 1.00 52.50 101 SER A CA 1
ATOM 815 C C . SER A 1 101 ? -16.355 -2.386 -6.663 1.00 52.50 101 SER A C 1
ATOM 817 O O . SER A 1 101 ? -15.410 -1.913 -7.275 1.00 52.50 101 SER A O 1
ATOM 819 N N . LEU A 1 102 ? -17.213 -1.611 -5.992 1.00 46.44 102 LEU A N 1
ATOM 820 C CA . LEU A 1 102 ? -17.136 -0.145 -5.942 1.00 46.44 102 LEU A CA 1
ATOM 821 C C . LEU A 1 102 ? -15.934 0.404 -5.151 1.00 46.44 102 LEU A C 1
ATOM 823 O O . LEU A 1 102 ? -15.619 1.583 -5.265 1.00 46.44 102 LEU A O 1
ATOM 827 N N . THR A 1 103 ? -15.282 -0.416 -4.323 1.00 52.47 103 THR A N 1
ATOM 828 C CA . THR A 1 103 ? -14.194 0.031 -3.422 1.00 52.47 103 THR A CA 1
ATOM 829 C C . THR A 1 103 ? -12.879 -0.714 -3.626 1.00 52.47 103 THR A C 1
ATOM 831 O O . THR A 1 103 ? -11.833 -0.266 -3.157 1.00 52.47 103 THR A O 1
ATOM 834 N N . VAL A 1 104 ? -12.914 -1.843 -4.334 1.00 54.41 104 VAL A N 1
ATOM 835 C CA . VAL A 1 104 ? -11.720 -2.595 -4.720 1.00 54.41 104 VAL A CA 1
ATOM 836 C C . VAL A 1 104 ? -11.313 -2.120 -6.108 1.00 54.41 104 VAL A C 1
ATOM 838 O O . VAL A 1 104 ? -12.041 -2.341 -7.071 1.00 54.41 104 VAL A O 1
ATOM 841 N N . ASN A 1 105 ? -10.144 -1.486 -6.226 1.00 60.22 105 ASN A N 1
ATOM 842 C CA . ASN A 1 105 ? -9.571 -1.171 -7.534 1.00 60.22 105 ASN A CA 1
ATOM 843 C C . ASN A 1 105 ? -9.004 -2.455 -8.167 1.00 60.22 105 ASN A C 1
ATOM 845 O O . ASN A 1 105 ? -7.798 -2.677 -8.158 1.00 60.22 105 ASN A O 1
ATOM 849 N N . GLN A 1 106 ? -9.896 -3.324 -8.651 1.00 56.88 106 GLN A N 1
ATOM 850 C CA . GLN A 1 106 ? -9.558 -4.638 -9.204 1.00 56.88 106 GLN A CA 1
ATOM 851 C C . GLN A 1 106 ? -8.626 -4.525 -10.416 1.00 56.88 106 GLN A C 1
ATOM 853 O O . GLN A 1 106 ? -7.725 -5.340 -10.561 1.00 56.88 106 GLN A O 1
ATOM 858 N N . GLN A 1 107 ? -8.807 -3.484 -11.235 1.00 58.97 107 GLN A N 1
ATOM 859 C CA . GLN A 1 107 ? -7.984 -3.208 -12.418 1.00 58.97 107 GLN A CA 1
ATOM 860 C C . GLN A 1 107 ? -6.530 -2.890 -12.064 1.00 58.97 107 GLN A C 1
ATOM 862 O O . GLN A 1 107 ? -5.632 -3.088 -12.873 1.00 58.97 107 GLN A O 1
ATOM 867 N N . ALA A 1 108 ? -6.287 -2.408 -10.845 1.00 55.72 108 ALA A N 1
ATOM 868 C CA . ALA A 1 108 ? -4.943 -2.162 -10.362 1.00 55.72 108 ALA A CA 1
ATOM 869 C C . ALA A 1 108 ? -4.281 -3.409 -9.767 1.00 55.72 108 ALA A C 1
ATOM 871 O O . ALA A 1 108 ? -3.170 -3.288 -9.279 1.00 55.72 108 ALA A O 1
ATOM 872 N N . ILE A 1 109 ? -4.906 -4.585 -9.755 1.00 59.44 109 ILE A N 1
ATOM 873 C CA . ILE A 1 109 ? -4.326 -5.797 -9.160 1.00 59.44 109 ILE A CA 1
ATOM 874 C C . ILE A 1 109 ? -3.811 -6.683 -10.287 1.00 59.44 109 ILE A C 1
ATOM 876 O O . ILE A 1 109 ? -4.572 -7.081 -11.161 1.00 59.44 109 ILE A O 1
ATOM 880 N N . THR A 1 110 ? -2.511 -6.966 -10.280 1.00 55.31 110 THR A N 1
ATOM 881 C CA . THR A 1 110 ? -1.835 -7.744 -11.332 1.00 55.31 110 THR A CA 1
ATOM 882 C C . THR A 1 110 ? -1.572 -9.170 -10.865 1.00 55.31 110 THR A C 1
ATOM 884 O O . THR A 1 110 ? -1.510 -9.396 -9.664 1.00 55.31 110 THR A O 1
ATOM 887 N N . GLY A 1 111 ? -1.464 -10.137 -11.781 1.00 49.62 111 GLY A N 1
ATOM 888 C CA . GLY A 1 111 ? -1.293 -11.557 -11.424 1.00 49.62 111 GLY A CA 1
ATOM 889 C C . GLY A 1 111 ? -2.561 -12.238 -10.889 1.00 49.62 111 GLY A C 1
ATOM 890 O O . GLY A 1 111 ? -2.533 -13.403 -10.504 1.00 49.62 111 GLY A O 1
ATOM 891 N N . PHE A 1 112 ? -3.703 -11.540 -10.886 1.00 54.88 112 PHE A N 1
ATOM 892 C CA . PHE A 1 112 ? -4.975 -12.080 -10.415 1.00 54.88 112 PHE A CA 1
ATOM 893 C C . PHE A 1 112 ? -6.001 -12.131 -11.551 1.00 54.88 112 PHE A C 1
ATOM 895 O O . PHE A 1 112 ? -6.198 -11.120 -12.227 1.00 54.88 112 PHE A O 1
ATOM 902 N N . PRO A 1 113 ? -6.735 -13.241 -11.741 1.00 52.84 113 PRO A N 1
ATOM 903 C CA . PRO A 1 113 ? -7.900 -13.230 -12.616 1.00 52.84 113 PRO A CA 1
ATOM 904 C C . PRO A 1 113 ? -8.882 -12.163 -12.110 1.00 52.84 113 PRO A C 1
ATOM 906 O O . PRO A 1 113 ? -9.209 -12.172 -10.918 1.00 52.84 113 PRO A O 1
ATOM 909 N N . GLU A 1 114 ? -9.387 -11.288 -12.993 1.00 48.50 114 GLU A N 1
ATOM 910 C CA . GLU A 1 114 ? -10.306 -10.159 -12.701 1.00 48.50 114 GLU A CA 1
ATOM 911 C C . GLU A 1 114 ? -11.524 -10.515 -11.813 1.00 48.50 114 GLU A C 1
ATOM 913 O O . GLU A 1 114 ? -12.206 -9.639 -11.289 1.00 48.50 114 GLU A O 1
ATOM 918 N N . ALA A 1 115 ? -11.801 -11.801 -11.595 1.00 46.66 115 ALA A N 1
ATOM 919 C CA . ALA A 1 115 ? -13.035 -12.323 -11.032 1.00 46.66 115 ALA A CA 1
ATOM 920 C C . ALA A 1 115 ? -13.060 -12.645 -9.516 1.00 46.66 115 ALA A C 1
ATOM 922 O O . ALA A 1 115 ? -14.051 -13.233 -9.087 1.00 46.66 115 ALA A O 1
ATOM 923 N N . LYS A 1 116 ? -12.029 -12.394 -8.679 1.00 59.84 116 LYS A N 1
ATOM 924 C CA . LYS A 1 116 ? -11.937 -13.159 -7.400 1.00 59.84 116 LYS A CA 1
ATOM 925 C C . LYS A 1 116 ? -11.641 -12.456 -6.062 1.00 59.84 116 LYS A C 1
ATOM 927 O O . LYS A 1 116 ? -11.716 -13.170 -5.064 1.00 59.84 116 LYS A O 1
ATOM 932 N N . LEU A 1 117 ? -11.342 -11.155 -5.951 1.00 64.44 117 LEU A N 1
ATOM 933 C CA . LEU A 1 117 ? -11.122 -10.547 -4.614 1.00 64.44 117 LEU A CA 1
ATOM 934 C C . LEU A 1 117 ? -12.404 -10.057 -3.952 1.00 64.44 117 LEU A C 1
ATOM 936 O O . LEU A 1 117 ? -12.571 -10.219 -2.748 1.00 64.44 117 LEU A O 1
ATOM 940 N N . VAL A 1 118 ? -13.316 -9.479 -4.726 1.00 69.06 118 VAL A N 1
ATOM 941 C CA . VAL A 1 118 ? -14.584 -8.952 -4.213 1.00 69.06 118 VAL A CA 1
ATOM 942 C C . VAL A 1 118 ? -15.360 -10.046 -3.474 1.00 69.06 118 VAL A C 1
ATOM 944 O O . VAL A 1 118 ? -15.598 -11.122 -4.016 1.00 69.06 118 VAL A O 1
ATOM 947 N N . GLY A 1 119 ? -15.743 -9.774 -2.224 1.00 68.56 119 GLY A N 1
ATOM 948 C CA . GLY A 1 119 ? -16.501 -10.707 -1.384 1.00 68.56 119 GLY A CA 1
ATOM 949 C C . GLY A 1 119 ? -15.709 -11.917 -0.877 1.00 68.56 119 GLY A C 1
ATOM 950 O O . GLY A 1 119 ? -16.269 -12.741 -0.158 1.00 68.56 119 GLY A O 1
ATOM 951 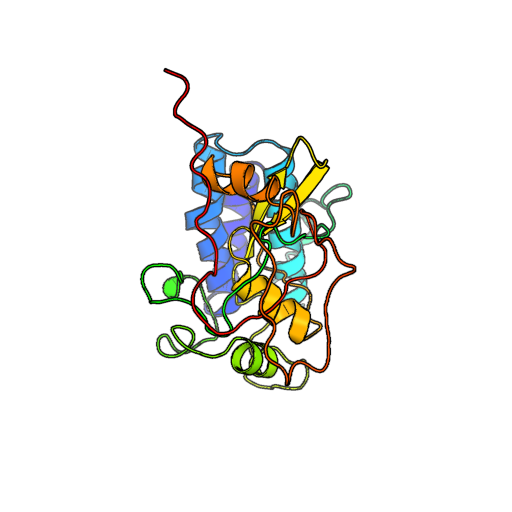N N . ARG A 1 120 ? -14.420 -12.042 -1.215 1.00 77.62 120 ARG A N 1
ATOM 952 C CA . ARG A 1 120 ? -13.582 -13.144 -0.735 1.00 77.62 120 ARG A CA 1
ATOM 953 C C . ARG A 1 120 ? -13.141 -12.890 0.713 1.00 77.62 120 ARG A C 1
ATOM 955 O O . ARG A 1 120 ? -12.783 -11.752 1.040 1.00 77.62 120 ARG A O 1
ATOM 962 N N . PRO A 1 121 ? -13.098 -13.926 1.569 1.00 81.94 121 PRO A N 1
ATOM 963 C CA . PRO A 1 121 ? -12.527 -13.799 2.904 1.00 81.94 121 PRO A CA 1
ATOM 964 C C . PRO A 1 121 ? -11.046 -13.409 2.851 1.00 81.94 121 PRO A C 1
ATOM 966 O O . PRO A 1 121 ? -10.288 -13.946 2.040 1.00 81.94 121 PRO A O 1
ATOM 969 N N . ILE A 1 122 ? -10.617 -12.509 3.739 1.00 84.19 122 ILE A N 1
ATOM 970 C CA . ILE A 1 122 ? -9.230 -12.019 3.813 1.00 84.19 122 ILE A CA 1
ATOM 971 C C . ILE A 1 122 ? -8.251 -13.173 4.036 1.00 84.19 122 ILE A C 1
ATOM 973 O O . ILE A 1 122 ? -7.193 -13.193 3.419 1.00 84.19 122 ILE A O 1
ATOM 977 N N . GLU A 1 123 ? -8.620 -14.159 4.853 1.00 83.19 123 GLU A N 1
ATOM 978 C CA . GLU A 1 123 ? -7.801 -15.349 5.120 1.00 83.19 123 GLU A CA 1
ATOM 979 C C . GLU A 1 123 ? -7.528 -16.164 3.850 1.00 83.19 123 GLU A C 1
ATOM 981 O O . GLU A 1 123 ? -6.415 -16.637 3.646 1.00 83.19 123 GLU A O 1
ATOM 986 N N . VAL A 1 124 ? -8.516 -16.272 2.954 1.00 82.06 124 VAL A N 1
ATOM 987 C CA . VAL A 1 124 ? -8.342 -16.972 1.673 1.00 82.06 124 VAL A CA 1
ATOM 988 C C . VAL A 1 124 ? -7.380 -16.198 0.777 1.00 82.06 124 VAL A C 1
ATOM 990 O O . VAL A 1 124 ? -6.543 -16.800 0.118 1.00 82.06 124 VAL A O 1
ATOM 993 N N . VAL A 1 125 ? -7.473 -14.866 0.756 1.00 83.44 125 VAL A N 1
ATOM 994 C CA . VAL A 1 125 ? -6.536 -14.022 -0.004 1.00 83.44 125 VAL A CA 1
ATOM 995 C C . VAL A 1 125 ? -5.123 -14.108 0.577 1.00 83.44 125 VAL A C 1
ATOM 997 O O . VAL A 1 125 ? -4.168 -14.244 -0.178 1.00 83.44 125 VAL A O 1
ATOM 1000 N N . ALA A 1 126 ? -4.988 -14.094 1.903 1.00 85.12 126 ALA A N 1
ATOM 1001 C CA . ALA A 1 126 ? -3.707 -14.239 2.585 1.00 85.12 126 ALA A CA 1
ATOM 1002 C C . ALA A 1 126 ? -3.050 -15.596 2.293 1.00 85.12 126 ALA A C 1
ATOM 1004 O O . ALA A 1 126 ? -1.856 -15.649 2.021 1.00 85.12 126 ALA A O 1
ATOM 1005 N N . ALA A 1 127 ? -3.827 -16.683 2.269 1.00 83.38 127 ALA A N 1
ATOM 1006 C CA . ALA A 1 127 ? -3.321 -18.002 1.890 1.00 83.38 127 ALA A CA 1
ATOM 1007 C C . ALA A 1 127 ? -2.777 -18.026 0.451 1.00 83.38 127 ALA A C 1
ATOM 1009 O O . ALA A 1 127 ? -1.798 -18.711 0.182 1.00 83.38 127 ALA A O 1
ATOM 1010 N N . MET A 1 128 ? -3.365 -17.241 -0.459 1.00 83.00 128 MET A N 1
ATOM 1011 C CA . MET A 1 128 ? -2.858 -17.091 -1.826 1.00 83.00 128 MET A CA 1
ATOM 1012 C C . MET A 1 128 ? -1.580 -16.244 -1.898 1.00 83.00 128 MET A C 1
ATOM 1014 O O . MET A 1 128 ? -0.853 -16.375 -2.870 1.00 83.00 128 MET A O 1
ATOM 1018 N N . MET A 1 129 ? -1.296 -15.392 -0.906 1.00 84.94 129 MET A N 1
ATOM 1019 C CA . MET A 1 129 ? -0.074 -14.569 -0.810 1.00 84.94 129 MET A CA 1
ATOM 1020 C C . MET A 1 129 ? 1.121 -15.305 -0.176 1.00 84.94 129 MET A C 1
ATOM 1022 O O . MET A 1 129 ? 2.197 -14.722 -0.021 1.00 84.94 129 MET A O 1
ATOM 1026 N N . GLY A 1 130 ? 0.926 -16.553 0.260 1.00 72.62 130 GLY A N 1
ATOM 1027 C CA . GLY A 1 130 ? 1.939 -17.323 0.975 1.00 72.62 130 GLY A CA 1
ATOM 1028 C C . GLY A 1 130 ? 3.198 -17.593 0.135 1.00 72.62 130 GLY A C 1
ATOM 1029 O O . GLY A 1 130 ? 3.118 -17.664 -1.091 1.00 72.62 130 GLY A O 1
ATOM 1030 N N . PRO A 1 131 ? 4.365 -17.775 0.781 1.00 64.56 131 PRO A N 1
ATOM 1031 C CA . PRO A 1 131 ? 5.645 -17.979 0.095 1.00 64.56 131 PRO A CA 1
ATOM 1032 C C . PRO A 1 131 ? 5.722 -19.276 -0.727 1.00 64.56 131 PRO A C 1
ATOM 1034 O O . PRO A 1 131 ? 6.570 -19.363 -1.609 1.00 64.56 131 PRO A O 1
ATOM 1037 N N . ASP A 1 132 ? 4.840 -20.245 -0.459 1.00 66.81 132 ASP A N 1
ATOM 1038 C CA . ASP A 1 132 ? 4.843 -21.587 -1.062 1.00 66.81 132 ASP A CA 1
ATOM 1039 C C . ASP A 1 132 ? 3.797 -21.756 -2.184 1.00 66.81 132 ASP A C 1
ATOM 1041 O O . ASP A 1 132 ? 3.421 -22.876 -2.527 1.00 66.81 132 ASP A O 1
ATOM 1045 N N . VAL A 1 133 ? 3.261 -20.656 -2.723 1.00 69.44 133 VAL A 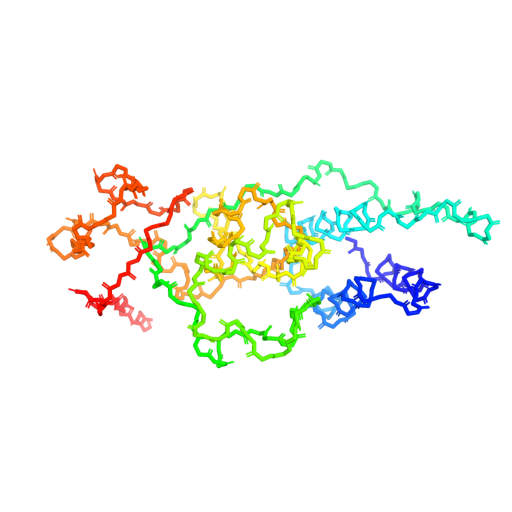N 1
ATOM 1046 C CA . VAL A 1 133 ? 2.237 -20.696 -3.778 1.00 69.44 133 VAL A CA 1
ATOM 1047 C C . VAL A 1 133 ? 2.864 -20.291 -5.112 1.00 69.44 133 VAL A C 1
ATOM 1049 O O . VAL A 1 133 ? 3.079 -19.106 -5.362 1.00 69.44 133 VAL A O 1
ATOM 1052 N N . ASP A 1 134 ? 3.135 -21.278 -5.972 1.00 60.41 134 ASP A N 1
ATOM 1053 C CA . ASP A 1 134 ? 3.817 -21.089 -7.267 1.00 60.41 134 ASP A CA 1
ATOM 1054 C C . ASP A 1 134 ? 3.069 -20.131 -8.225 1.00 60.41 134 ASP A C 1
ATOM 1056 O O . ASP A 1 134 ? 3.708 -19.400 -8.978 1.00 60.41 134 ASP A O 1
ATOM 1060 N N . ASP A 1 135 ? 1.736 -20.047 -8.111 1.00 65.50 135 ASP A N 1
ATOM 1061 C CA . ASP A 1 135 ? 0.853 -19.102 -8.827 1.00 65.50 135 ASP A CA 1
ATOM 1062 C C . ASP A 1 135 ? 0.156 -18.117 -7.858 1.00 65.50 135 ASP A C 1
ATOM 1064 O O . ASP A 1 135 ? -1.016 -17.752 -8.010 1.00 65.50 135 ASP A O 1
ATOM 1068 N N . GLY A 1 136 ? 0.847 -17.777 -6.769 1.00 72.81 136 GLY A N 1
ATOM 1069 C CA . GLY A 1 136 ? 0.324 -16.968 -5.674 1.00 72.81 136 GLY A CA 1
ATOM 1070 C C . GLY A 1 136 ? 0.382 -15.466 -5.914 1.00 72.81 136 GLY A C 1
ATOM 1071 O O . GLY A 1 136 ? 1.019 -14.974 -6.842 1.00 72.81 136 GLY A O 1
ATOM 1072 N N . ILE A 1 137 ? -0.250 -14.723 -5.007 1.00 76.69 137 ILE A N 1
ATOM 1073 C CA . ILE A 1 137 ? -0.215 -13.267 -5.006 1.00 76.69 137 ILE A CA 1
ATOM 1074 C C . ILE A 1 137 ? 1.146 -12.790 -4.488 1.00 76.69 137 ILE A C 1
ATOM 1076 O O . ILE A 1 137 ? 1.475 -12.902 -3.302 1.00 76.69 137 ILE A O 1
ATOM 1080 N N . GLY A 1 138 ? 1.939 -12.212 -5.379 1.00 82.50 138 GLY A N 1
ATOM 1081 C CA . GLY A 1 138 ? 3.241 -11.655 -5.046 1.00 82.50 138 GLY A CA 1
ATOM 1082 C C . GLY A 1 138 ? 3.158 -10.409 -4.149 1.00 82.50 138 GLY A C 1
ATOM 1083 O O . GLY A 1 138 ? 2.139 -9.715 -4.097 1.00 82.50 138 GLY A O 1
ATOM 1084 N N . PRO A 1 139 ? 4.276 -10.019 -3.509 1.00 85.69 139 PRO A N 1
ATOM 1085 C CA . PRO A 1 139 ? 4.312 -8.837 -2.648 1.00 85.69 139 PRO A CA 1
ATOM 1086 C C . PRO A 1 139 ? 4.144 -7.525 -3.436 1.00 85.69 139 PRO A C 1
ATOM 1088 O O . PRO A 1 139 ? 3.972 -6.462 -2.841 1.00 85.69 139 PRO A O 1
ATOM 1091 N N . ASP A 1 140 ? 4.216 -7.591 -4.768 1.00 84.62 140 ASP A N 1
ATOM 1092 C CA . ASP A 1 140 ? 4.078 -6.460 -5.681 1.00 84.62 140 ASP A CA 1
ATOM 1093 C C . ASP A 1 140 ? 2.720 -6.386 -6.407 1.00 84.62 140 ASP A C 1
ATOM 1095 O O . ASP A 1 140 ? 2.511 -5.571 -7.301 1.00 84.62 140 ASP A O 1
ATOM 1099 N N . GLU A 1 141 ? 1.773 -7.252 -6.071 1.00 82.31 141 GLU A N 1
ATOM 1100 C CA . GLU A 1 141 ? 0.572 -7.402 -6.898 1.00 82.31 141 GLU A CA 1
ATOM 1101 C C . GLU A 1 141 ? -0.615 -6.594 -6.388 1.00 82.31 141 GLU A C 1
ATOM 1103 O O . GLU A 1 141 ? -1.385 -6.054 -7.185 1.00 82.31 141 GLU A O 1
ATOM 1108 N N . VAL A 1 142 ? -0.723 -6.419 -5.069 1.00 84.94 142 VAL A N 1
ATOM 1109 C CA . VAL A 1 142 ? -1.811 -5.664 -4.441 1.00 84.94 142 VAL A CA 1
ATOM 1110 C C . VAL A 1 142 ? -1.330 -4.266 -4.037 1.00 84.94 142 VAL A C 1
ATOM 1112 O O . VAL A 1 142 ? -0.464 -4.145 -3.169 1.00 84.94 142 VAL A O 1
ATOM 1115 N N . PRO A 1 143 ? -1.896 -3.186 -4.609 1.00 88.06 143 PRO A N 1
ATOM 1116 C CA . PRO A 1 143 ? -1.530 -1.833 -4.224 1.00 88.06 143 PRO A CA 1
ATOM 1117 C C . PRO A 1 143 ? -2.044 -1.495 -2.820 1.00 88.06 143 PRO A C 1
ATOM 1119 O O . PRO A 1 143 ? -3.240 -1.586 -2.522 1.00 88.06 143 PRO A O 1
ATOM 1122 N N . ILE A 1 144 ? -1.140 -1.045 -1.953 1.00 91.88 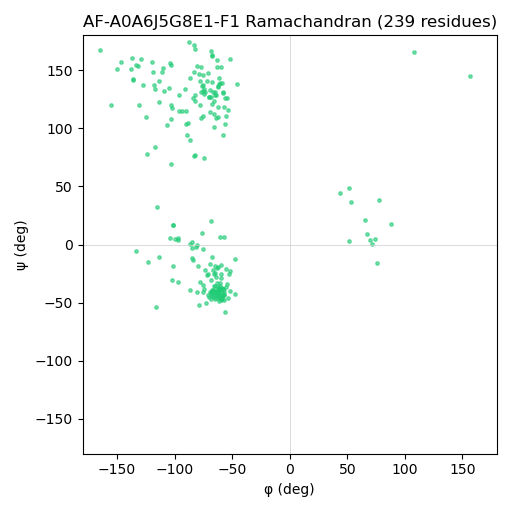144 ILE A N 1
ATOM 1123 C CA . ILE A 1 144 ? -1.448 -0.579 -0.601 1.00 91.88 144 ILE A CA 1
ATOM 1124 C C . ILE A 1 144 ? -1.410 0.941 -0.585 1.00 91.88 144 ILE A C 1
ATOM 1126 O O . ILE A 1 144 ? -0.352 1.566 -0.656 1.00 91.88 144 ILE A O 1
ATOM 1130 N N . GLN A 1 145 ? -2.590 1.542 -0.480 1.00 92.69 145 GLN A N 1
ATOM 1131 C CA . GLN A 1 145 ? -2.724 2.978 -0.320 1.00 92.69 145 GLN A CA 1
ATOM 1132 C C . GLN A 1 145 ? -2.342 3.366 1.100 1.00 92.69 145 GLN A C 1
ATOM 1134 O O . GLN A 1 145 ? -2.857 2.803 2.073 1.00 92.69 145 GLN A O 1
ATOM 1139 N N . ILE A 1 146 ? -1.465 4.357 1.209 1.00 95.31 146 ILE A N 1
ATOM 1140 C CA . ILE A 1 146 ? -1.007 4.872 2.494 1.00 95.31 146 ILE A CA 1
ATOM 1141 C C . ILE A 1 146 ? -1.043 6.394 2.520 1.00 95.31 146 ILE A C 1
ATOM 1143 O O . ILE A 1 146 ? -0.914 7.049 1.487 1.00 95.31 146 ILE A O 1
ATOM 1147 N N . PHE A 1 147 ? -1.159 6.954 3.714 1.00 95.44 147 PHE A N 1
ATOM 1148 C CA . PHE A 1 147 ? -1.040 8.383 3.963 1.00 95.44 147 PHE A CA 1
ATOM 1149 C C . PHE A 1 147 ? -0.213 8.639 5.221 1.00 95.44 147 PHE A C 1
ATOM 1151 O O . PHE A 1 147 ? -0.027 7.750 6.052 1.00 95.44 147 PHE A O 1
ATOM 1158 N N . TRP A 1 148 ? 0.312 9.851 5.360 1.00 95.62 148 TRP A N 1
ATOM 1159 C CA . TRP A 1 148 ? 1.068 10.256 6.539 1.00 95.62 148 TRP A CA 1
ATOM 1160 C C . TRP A 1 148 ? 0.169 10.994 7.537 1.00 95.62 148 TRP A C 1
ATOM 1162 O O . TRP A 1 148 ? -0.497 11.956 7.159 1.00 95.62 148 TRP A O 1
ATOM 1172 N N . SER A 1 149 ? 0.178 10.571 8.804 1.00 93.81 149 SER A N 1
ATOM 1173 C CA . SER A 1 149 ? -0.413 11.332 9.911 1.00 93.81 149 SER A CA 1
ATOM 1174 C C . SER A 1 149 ? 0.636 12.267 10.509 1.00 93.81 149 SER A C 1
ATOM 1176 O O . SER A 1 149 ? 1.632 11.812 11.081 1.00 93.81 149 SER A O 1
ATOM 1178 N N . ASP A 1 150 ? 0.421 13.579 10.392 1.00 90.69 150 ASP A N 1
ATOM 1179 C CA . ASP A 1 150 ? 1.309 14.574 10.998 1.00 90.69 150 ASP A CA 1
ATOM 1180 C C . ASP A 1 150 ? 1.202 14.636 12.520 1.00 90.69 150 ASP A C 1
ATOM 1182 O O . ASP A 1 150 ? 2.179 15.021 13.162 1.00 90.69 150 ASP A O 1
ATOM 1186 N N . GLU A 1 151 ? 0.066 14.246 13.090 1.00 89.75 151 GLU A N 1
ATOM 1187 C CA . GLU A 1 151 ? -0.136 14.180 14.539 1.00 89.75 151 GLU A CA 1
ATOM 1188 C C . GLU A 1 151 ? 0.640 12.993 15.130 1.00 89.75 151 GLU A C 1
ATOM 1190 O O . GLU A 1 151 ? 1.472 13.172 16.017 1.00 89.75 151 GLU A O 1
ATOM 1195 N N . ASP A 1 152 ? 0.469 11.799 14.554 1.00 88.75 152 ASP A N 1
ATOM 1196 C CA . ASP A 1 152 ? 1.075 10.561 15.069 1.00 88.75 152 ASP A CA 1
ATOM 1197 C C . ASP A 1 152 ? 2.515 10.329 14.602 1.00 88.75 152 ASP A C 1
ATOM 1199 O O . ASP A 1 152 ? 3.197 9.424 15.091 1.00 88.75 152 ASP A O 1
ATOM 1203 N N . LYS A 1 153 ? 2.954 11.097 13.599 1.00 92.81 153 LYS A N 1
ATOM 1204 C CA . LYS A 1 153 ? 4.206 10.905 12.859 1.00 92.81 153 LYS A CA 1
ATOM 1205 C C . LYS A 1 153 ? 4.364 9.473 12.329 1.00 92.81 153 LYS A C 1
ATOM 1207 O O . LYS A 1 153 ? 5.411 8.844 12.504 1.00 92.81 153 LYS A O 1
ATOM 1212 N N . ARG A 1 154 ? 3.318 8.943 11.684 1.00 94.81 154 ARG A N 1
ATOM 1213 C CA . ARG A 1 154 ? 3.258 7.550 11.195 1.00 94.81 154 ARG A CA 1
ATOM 1214 C C . ARG A 1 154 ? 2.640 7.435 9.805 1.00 94.81 154 ARG A C 1
ATOM 1216 O O . ARG A 1 154 ? 1.771 8.221 9.433 1.00 94.81 154 ARG A O 1
ATOM 1223 N N . TRP A 1 155 ? 3.064 6.407 9.067 1.00 95.88 155 TRP A N 1
ATOM 1224 C CA . TRP A 1 155 ? 2.419 5.981 7.824 1.00 95.88 155 TRP A CA 1
ATOM 1225 C C . TRP A 1 155 ? 1.247 5.059 8.121 1.00 95.88 155 TRP A C 1
ATOM 1227 O O . TRP A 1 155 ? 1.403 4.050 8.808 1.00 95.88 155 TRP A O 1
ATOM 1237 N N . ILE A 1 156 ? 0.084 5.404 7.589 1.00 95.50 156 ILE A N 1
ATOM 1238 C CA . ILE A 1 156 ? -1.185 4.743 7.862 1.00 95.50 156 ILE A CA 1
ATOM 1239 C C . ILE A 1 156 ? -1.730 4.140 6.572 1.00 95.50 156 ILE A C 1
ATOM 1241 O O . ILE A 1 156 ? -1.710 4.804 5.539 1.00 95.50 156 ILE A O 1
ATOM 1245 N N . THR A 1 157 ? -2.252 2.913 6.609 1.00 93.69 157 THR A N 1
ATOM 1246 C CA . THR A 1 157 ? -2.989 2.352 5.469 1.00 93.69 157 THR A CA 1
ATOM 1247 C C . THR A 1 157 ? -4.410 2.916 5.375 1.00 93.69 157 THR A C 1
ATOM 1249 O O . THR A 1 157 ? -5.186 2.919 6.336 1.00 93.69 157 THR A O 1
ATOM 1252 N N . ALA A 1 158 ? -4.768 3.354 4.171 1.00 83.00 158 ALA A N 1
ATOM 1253 C CA . ALA A 1 158 ? -6.125 3.740 3.801 1.00 83.00 158 ALA A CA 1
ATOM 1254 C C . ALA A 1 158 ? -6.996 2.510 3.477 1.00 83.00 158 ALA A C 1
ATOM 1256 O O . ALA A 1 158 ? -8.149 2.405 3.903 1.00 83.00 158 ALA A O 1
ATOM 1257 N N . ASN A 1 159 ? -6.435 1.520 2.775 1.00 76.88 159 ASN A N 1
ATOM 1258 C CA . ASN A 1 159 ? -7.119 0.294 2.350 1.00 76.88 159 ASN A CA 1
ATOM 1259 C C . ASN A 1 159 ? -6.740 -0.922 3.220 1.00 76.88 159 ASN A C 1
ATOM 1261 O O . ASN A 1 159 ? -6.133 -1.898 2.781 1.00 76.88 159 ASN A O 1
ATOM 1265 N N . ASN A 1 160 ? -7.199 -0.878 4.469 1.00 80.62 160 ASN A N 1
ATOM 1266 C CA . ASN A 1 160 ? -6.822 -1.775 5.565 1.00 80.62 160 ASN A CA 1
ATOM 1267 C C . ASN A 1 160 ? -6.958 -3.292 5.284 1.00 80.62 160 ASN A C 1
ATOM 1269 O O . ASN A 1 160 ? -6.233 -4.074 5.887 1.00 80.62 160 ASN A O 1
ATOM 1273 N N . ARG A 1 161 ? -7.830 -3.742 4.366 1.00 85.75 161 ARG A N 1
ATOM 1274 C CA . ARG A 1 161 ? -8.002 -5.184 4.068 1.00 85.75 161 ARG A CA 1
ATOM 1275 C C . ARG A 1 161 ? -6.870 -5.785 3.239 1.00 85.75 161 ARG A C 1
ATOM 1277 O O . ARG A 1 161 ? -6.438 -6.892 3.539 1.00 85.75 161 ARG A O 1
ATOM 1284 N N . GLY A 1 162 ? -6.377 -5.056 2.234 1.00 87.31 162 GLY A N 1
ATOM 1285 C CA . GLY A 1 162 ? -5.228 -5.503 1.439 1.00 87.31 162 GLY A CA 1
ATOM 1286 C C . GLY A 1 162 ? -3.985 -5.624 2.316 1.00 87.31 162 GLY A C 1
ATOM 1287 O O . GLY A 1 162 ? -3.294 -6.637 2.285 1.00 87.31 162 GLY A O 1
ATOM 1288 N N . TYR A 1 163 ? -3.773 -4.634 3.188 1.00 90.94 163 TYR A N 1
ATOM 1289 C CA . TYR A 1 163 ? -2.667 -4.672 4.138 1.00 90.94 163 TYR A CA 1
ATOM 1290 C C . TYR A 1 163 ? -2.823 -5.803 5.166 1.00 90.94 163 TYR A C 1
ATOM 1292 O O . TYR A 1 163 ? -1.861 -6.510 5.443 1.00 90.94 163 TYR A O 1
ATOM 1300 N N . ALA A 1 164 ? -4.039 -6.046 5.667 1.00 89.50 164 ALA A N 1
ATOM 1301 C CA . ALA A 1 164 ? -4.304 -7.170 6.565 1.00 89.50 164 ALA A CA 1
ATOM 1302 C C . ALA A 1 164 ? -4.004 -8.534 5.923 1.00 89.50 164 ALA A C 1
ATOM 1304 O O . ALA A 1 164 ? -3.445 -9.395 6.597 1.00 89.50 164 ALA A O 1
ATOM 1305 N N . ALA A 1 165 ? -4.327 -8.724 4.638 1.00 88.81 165 ALA A N 1
ATOM 1306 C CA . ALA A 1 165 ? -4.000 -9.956 3.919 1.00 88.81 165 ALA A CA 1
ATOM 1307 C C . ALA A 1 165 ? -2.479 -10.194 3.865 1.00 88.81 165 ALA A C 1
ATOM 1309 O O . ALA A 1 165 ? -2.023 -11.277 4.225 1.00 88.81 165 ALA A O 1
ATOM 1310 N N . HIS A 1 166 ? -1.694 -9.163 3.533 1.00 89.38 166 HIS A N 1
ATOM 1311 C CA . HIS A 1 166 ? -0.228 -9.235 3.574 1.00 89.38 166 HIS A CA 1
ATOM 1312 C C . HIS A 1 166 ? 0.306 -9.558 4.976 1.00 89.38 166 HIS A C 1
ATOM 1314 O O . HIS A 1 166 ? 1.166 -10.427 5.122 1.00 89.38 166 HIS A O 1
ATOM 1320 N N . CYS A 1 167 ? -0.225 -8.907 6.019 1.00 90.00 167 CYS A N 1
ATOM 1321 C CA . CYS A 1 167 ? 0.170 -9.185 7.401 1.00 90.00 167 CYS A CA 1
ATOM 1322 C C . CYS A 1 167 ? -0.103 -10.642 7.802 1.00 90.00 167 CYS A C 1
ATOM 1324 O O . CYS A 1 167 ? 0.754 -11.262 8.426 1.00 90.00 167 CYS A O 1
ATOM 1326 N N . LEU A 1 168 ? -1.265 -11.194 7.437 1.00 87.38 168 LEU A N 1
ATOM 1327 C CA . LEU A 1 168 ? -1.610 -12.595 7.705 1.00 87.38 168 LEU A CA 1
ATOM 1328 C C . LEU A 1 168 ? -0.720 -13.575 6.933 1.00 87.38 168 LEU A C 1
ATOM 1330 O O . LEU A 1 168 ? -0.365 -14.619 7.469 1.00 87.38 168 LEU A O 1
ATOM 1334 N N . ALA A 1 169 ? -0.328 -13.223 5.708 1.00 87.00 169 ALA A N 1
ATOM 1335 C CA . ALA A 1 169 ? 0.591 -14.010 4.891 1.00 87.00 169 ALA A CA 1
ATOM 1336 C C . ALA A 1 169 ? 2.061 -13.910 5.346 1.00 87.00 169 ALA A C 1
ATOM 1338 O O . ALA A 1 169 ? 2.930 -14.550 4.760 1.00 87.00 169 ALA A O 1
ATOM 1339 N N . GLY A 1 170 ? 2.372 -13.079 6.353 1.00 88.12 170 GLY A N 1
ATOM 1340 C CA . GLY A 1 170 ? 3.751 -12.815 6.776 1.00 88.12 170 GLY A CA 1
ATOM 1341 C C . GLY A 1 170 ? 4.587 -12.100 5.707 1.00 88.12 170 GLY A C 1
ATOM 1342 O O . GLY A 1 170 ? 5.815 -12.154 5.738 1.00 88.12 170 GLY A O 1
ATOM 1343 N N . GLN A 1 171 ? 3.934 -11.433 4.754 1.00 87.25 171 GLN A N 1
ATOM 1344 C CA . GLN A 1 171 ? 4.560 -10.857 3.573 1.00 87.25 171 GLN A CA 1
ATOM 1345 C C . GLN A 1 171 ? 4.572 -9.328 3.671 1.00 87.25 171 GLN A C 1
ATOM 1347 O O . GLN A 1 171 ? 3.558 -8.699 3.965 1.00 87.25 171 GLN A O 1
ATOM 1352 N N . LYS A 1 172 ? 5.719 -8.692 3.406 1.00 89.19 172 LYS A N 1
ATOM 1353 C CA . LYS A 1 172 ? 5.806 -7.224 3.354 1.00 89.19 172 LYS A CA 1
ATOM 1354 C C . LYS A 1 172 ? 5.350 -6.729 1.971 1.00 89.19 172 LYS A C 1
ATOM 1356 O O . LYS A 1 172 ? 5.956 -7.147 0.983 1.00 89.19 172 LYS A O 1
ATOM 1361 N N . PRO A 1 173 ? 4.350 -5.832 1.870 1.00 91.06 173 PRO A N 1
ATOM 1362 C CA . PRO A 1 173 ? 3.941 -5.278 0.583 1.00 91.06 173 PRO A CA 1
ATOM 1363 C C . PRO A 1 173 ? 5.042 -4.388 -0.005 1.00 91.06 173 PRO A C 1
ATOM 1365 O O . PRO A 1 173 ? 5.671 -3.603 0.710 1.00 91.06 173 PRO A O 1
ATOM 1368 N N . LEU A 1 174 ? 5.244 -4.489 -1.317 1.00 91.06 174 LEU A N 1
ATOM 1369 C CA . LEU A 1 174 ? 6.166 -3.651 -2.087 1.00 91.06 174 LEU A CA 1
ATOM 1370 C C . LEU A 1 174 ? 5.434 -2.561 -2.869 1.00 91.06 174 LEU A C 1
ATOM 1372 O O . LEU A 1 174 ? 5.981 -1.475 -3.038 1.00 91.06 174 LEU A O 1
ATOM 1376 N N . ARG A 1 175 ? 4.192 -2.817 -3.298 1.00 91.69 175 ARG A N 1
ATOM 1377 C CA . ARG A 1 175 ? 3.388 -1.883 -4.093 1.00 91.69 175 ARG A CA 1
ATOM 1378 C C . ARG A 1 175 ? 2.685 -0.849 -3.222 1.00 91.69 175 ARG A C 1
ATOM 1380 O O . ARG A 1 175 ? 1.488 -0.933 -2.966 1.00 91.69 175 ARG A O 1
ATOM 1387 N N . LEU A 1 176 ? 3.431 0.139 -2.739 1.00 93.38 176 LEU A N 1
ATOM 1388 C CA . LEU A 1 176 ? 2.865 1.227 -1.939 1.00 93.38 176 LEU A CA 1
ATOM 1389 C C . LEU A 1 176 ? 2.447 2.407 -2.808 1.00 93.38 176 LEU A C 1
ATOM 1391 O O . LEU A 1 176 ? 3.237 2.868 -3.632 1.00 93.38 176 LEU A O 1
ATOM 1395 N N . TRP A 1 177 ? 1.246 2.931 -2.553 1.00 93.69 177 TRP A N 1
ATOM 1396 C CA . TRP A 1 177 ? 0.684 4.125 -3.187 1.00 93.69 177 TRP A CA 1
ATOM 1397 C C . TRP A 1 177 ? 0.437 5.237 -2.153 1.00 93.69 177 TRP A C 1
ATOM 1399 O O . TRP A 1 177 ? -0.677 5.377 -1.632 1.00 93.69 177 TRP A O 1
ATOM 1409 N N . PRO A 1 178 ? 1.466 6.038 -1.828 1.00 93.56 178 PRO A N 1
ATOM 1410 C CA . PRO A 1 178 ? 1.303 7.237 -1.019 1.00 93.56 178 PRO A CA 1
ATOM 1411 C C . PRO A 1 178 ? 0.309 8.233 -1.634 1.00 93.56 178 PRO A C 1
ATOM 1413 O O . PRO A 1 178 ? 0.446 8.625 -2.797 1.00 93.56 178 PRO A O 1
ATOM 1416 N N . ARG A 1 179 ? -0.651 8.701 -0.831 1.00 92.25 179 ARG A N 1
ATOM 1417 C CA . ARG A 1 179 ? -1.577 9.786 -1.181 1.00 92.25 179 ARG A CA 1
ATOM 1418 C C . ARG A 1 179 ? -1.959 10.626 0.031 1.00 92.25 179 ARG A C 1
ATOM 1420 O O . ARG A 1 179 ? -1.926 10.145 1.158 1.00 92.25 179 ARG A O 1
ATOM 1427 N N . VAL A 1 180 ? -2.385 11.860 -0.212 1.00 90.75 180 VAL A N 1
ATOM 1428 C CA . VAL A 1 180 ? -2.944 12.712 0.843 1.00 90.75 180 VAL A CA 1
ATOM 1429 C C . VAL A 1 180 ? -4.220 12.065 1.398 1.00 90.75 180 VAL A C 1
ATOM 1431 O O . VAL A 1 180 ? -5.030 11.514 0.643 1.00 90.75 180 VAL A O 1
ATOM 1434 N N . ALA A 1 181 ? -4.347 12.077 2.724 1.00 91.19 181 ALA A N 1
ATOM 1435 C CA . ALA A 1 181 ? -5.509 11.558 3.434 1.00 91.19 181 ALA A CA 1
ATOM 1436 C C . ALA A 1 181 ? -6.723 12.463 3.215 1.00 91.19 181 ALA A C 1
ATOM 1438 O O . ALA A 1 181 ? -6.578 13.686 3.142 1.00 91.19 181 ALA A O 1
ATOM 1439 N N . ASP A 1 182 ? -7.918 11.885 3.183 1.00 88.94 182 ASP A N 1
ATOM 1440 C CA . ASP A 1 182 ? -9.133 12.682 3.297 1.00 88.94 182 ASP A CA 1
ATOM 1441 C C . ASP A 1 182 ? -9.465 13.000 4.772 1.00 88.94 182 ASP A C 1
ATOM 1443 O O . ASP A 1 182 ? -8.896 12.450 5.722 1.00 88.94 182 ASP A O 1
ATOM 1447 N N . LYS A 1 183 ? -10.410 13.923 4.985 1.00 85.31 183 LYS A N 1
ATOM 1448 C CA . LYS A 1 183 ? -10.823 14.334 6.335 1.00 85.31 183 LYS A CA 1
ATOM 1449 C C . LYS A 1 183 ? -11.447 13.184 7.133 1.00 85.31 183 LYS A C 1
ATOM 1451 O O . LYS A 1 183 ? -11.310 13.152 8.354 1.00 85.31 183 LYS A O 1
ATOM 1456 N N . MET A 1 184 ? -12.151 12.262 6.476 1.00 79.69 184 MET A N 1
ATOM 1457 C CA . MET A 1 184 ? -12.774 11.121 7.142 1.00 79.69 184 MET A CA 1
ATOM 1458 C C . MET A 1 184 ? -11.700 10.174 7.674 1.00 79.69 184 MET A C 1
ATOM 1460 O O . MET A 1 184 ? -11.770 9.779 8.830 1.00 79.69 184 MET A O 1
ATOM 1464 N N . GLU A 1 185 ? -10.674 9.875 6.886 1.00 87.12 185 GLU A N 1
ATOM 1465 C CA . GLU A 1 185 ? -9.536 9.047 7.287 1.00 87.12 185 GLU A CA 1
ATOM 1466 C C . GLU A 1 185 ? -8.787 9.635 8.478 1.00 87.12 185 GLU A C 1
ATOM 1468 O O . GLU A 1 185 ? -8.535 8.923 9.449 1.00 87.12 185 GLU A O 1
ATOM 1473 N N . LEU A 1 186 ? -8.507 10.941 8.453 1.00 86.88 186 LEU A N 1
ATOM 1474 C CA . LEU A 1 186 ? -7.886 11.635 9.584 1.00 86.88 186 LEU A CA 1
ATOM 1475 C C . LEU A 1 186 ? -8.772 11.596 10.836 1.00 86.88 186 LEU A C 1
ATOM 1477 O O . LEU A 1 186 ? -8.278 11.391 11.942 1.00 86.88 186 LEU A O 1
ATOM 1481 N N . ASN A 1 187 ? -10.091 11.746 10.680 1.00 77.44 187 ASN A N 1
ATOM 1482 C CA . ASN A 1 187 ? -11.026 11.647 11.801 1.00 77.44 187 ASN A CA 1
ATOM 1483 C C . ASN A 1 187 ? -11.062 10.237 12.404 1.00 77.44 187 ASN A C 1
ATOM 1485 O O . ASN A 1 187 ? -11.185 10.105 13.623 1.00 77.44 187 ASN A O 1
ATOM 1489 N N . ARG A 1 188 ? -10.934 9.188 11.581 1.00 77.75 188 ARG A N 1
ATOM 1490 C CA . ARG A 1 188 ? -10.944 7.797 12.056 1.00 77.75 188 ARG A CA 1
ATOM 1491 C C . ARG A 1 188 ? -9.772 7.482 12.975 1.00 77.75 188 ARG A C 1
ATOM 1493 O O . ARG A 1 188 ? -9.945 6.683 13.883 1.00 77.75 188 ARG A O 1
ATOM 1500 N N . LEU A 1 189 ? -8.632 8.162 12.837 1.00 83.06 189 LEU A N 1
ATOM 1501 C CA . LEU A 1 189 ? -7.494 7.998 13.754 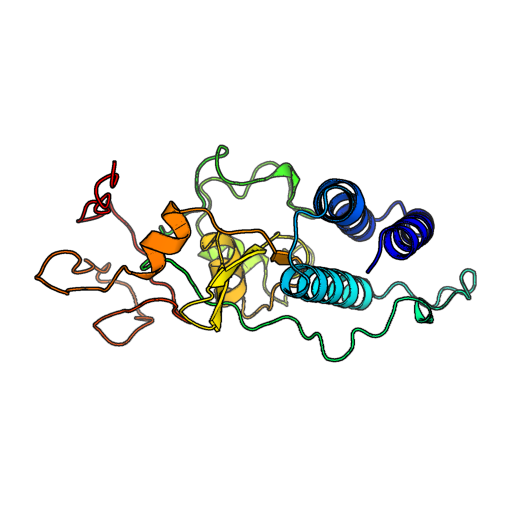1.00 83.06 189 LEU A CA 1
ATOM 1502 C C . LEU A 1 189 ? -7.808 8.388 15.203 1.00 83.06 189 LEU A C 1
ATOM 1504 O O . LEU A 1 189 ? -7.134 7.937 16.121 1.00 83.06 189 LEU A O 1
ATOM 1508 N N . LYS A 1 190 ? -8.862 9.176 15.431 1.00 78.62 190 LYS A N 1
ATOM 1509 C CA . LYS A 1 190 ? -9.309 9.578 16.772 1.00 78.62 190 LYS A CA 1
ATOM 1510 C C . LYS A 1 190 ? -10.257 8.560 17.410 1.00 78.62 190 LYS A C 1
ATOM 1512 O O . LYS A 1 190 ? -10.761 8.778 18.514 1.00 78.62 190 LYS A O 1
ATOM 1517 N N . GLU A 1 191 ? -10.553 7.458 16.722 1.00 72.44 191 GLU A N 1
ATOM 1518 C CA . GLU A 1 191 ? -11.357 6.378 17.273 1.00 72.44 191 GLU A CA 1
ATOM 1519 C C . GLU A 1 191 ? -10.580 5.625 18.372 1.00 72.44 191 GLU A C 1
ATOM 1521 O O . GLU A 1 191 ? -9.470 5.144 18.163 1.00 72.44 191 GLU A O 1
ATOM 1526 N N . VAL A 1 192 ? -11.195 5.493 19.551 1.00 66.00 192 VAL A N 1
ATOM 1527 C CA . VAL A 1 192 ? -10.690 4.706 20.687 1.00 66.00 192 VAL A CA 1
ATOM 1528 C C . VAL A 1 192 ? -11.790 3.750 21.131 1.00 66.00 192 VAL A C 1
ATOM 1530 O O . VAL A 1 192 ? -12.958 4.144 21.198 1.00 66.00 192 VAL A O 1
ATOM 1533 N N . GLU A 1 193 ? -11.436 2.505 21.431 1.00 61.12 193 GLU A N 1
ATOM 1534 C CA . GLU A 1 193 ? -12.362 1.527 21.999 1.00 61.12 193 GLU A CA 1
ATOM 1535 C C . GLU A 1 193 ? -12.802 1.935 23.415 1.00 61.12 193 GLU A C 1
ATOM 1537 O O . GLU A 1 193 ? -11.975 2.228 24.277 1.00 61.12 193 GLU A O 1
ATOM 1542 N N . GLY A 1 194 ? -14.109 1.912 23.685 1.00 54.31 194 GLY A N 1
ATOM 1543 C CA . GLY A 1 194 ? -14.644 1.955 25.050 1.00 54.31 194 GLY A CA 1
ATOM 1544 C C . GLY A 1 194 ? -14.498 3.270 25.822 1.00 54.31 194 GLY A C 1
ATOM 1545 O O . GLY A 1 194 ? -14.922 3.312 26.979 1.00 54.31 194 GLY A O 1
ATOM 1546 N N . LYS A 1 195 ? -13.968 4.342 25.221 1.00 46.38 195 LYS A N 1
ATOM 1547 C CA . LYS A 1 195 ? -14.048 5.689 25.801 1.00 46.38 195 LYS A CA 1
ATOM 1548 C C . LYS A 1 195 ? -15.533 6.088 25.791 1.00 46.38 195 LYS A C 1
ATOM 1550 O O . LYS A 1 195 ? -16.079 6.371 24.731 1.00 46.38 195 LYS A O 1
ATOM 1555 N N . ASP A 1 196 ? -16.178 5.976 26.954 1.00 42.97 196 ASP A N 1
ATOM 1556 C CA . ASP A 1 196 ? -17.591 6.296 27.250 1.00 42.97 196 ASP A CA 1
ATOM 1557 C C . ASP A 1 196 ? -18.635 5.177 27.024 1.00 42.97 196 ASP A C 1
ATOM 1559 O O . ASP A 1 196 ? -19.833 5.437 26.954 1.00 42.97 196 ASP A O 1
ATOM 1563 N N . GLY A 1 197 ? -18.229 3.905 26.924 1.00 41.03 197 GLY A N 1
ATOM 1564 C CA . GLY A 1 197 ? -19.167 2.769 26.790 1.00 41.03 197 GLY A CA 1
ATOM 1565 C C . GLY A 1 197 ? -19.798 2.603 25.397 1.00 41.03 197 GLY A C 1
ATOM 1566 O O . GLY A 1 197 ? -20.256 1.511 25.060 1.00 41.03 197 GLY A O 1
ATOM 1567 N N . ALA A 1 198 ? -19.720 3.626 24.547 1.00 39.56 198 ALA A N 1
ATOM 1568 C CA . ALA A 1 198 ? -19.828 3.491 23.103 1.00 39.56 198 ALA A CA 1
ATOM 1569 C C . ALA A 1 198 ? -18.548 2.820 22.566 1.00 39.56 198 ALA A C 1
ATOM 1571 O O . ALA A 1 198 ? -17.448 3.136 23.014 1.00 39.56 198 ALA A O 1
ATOM 1572 N N . LYS A 1 199 ? -18.661 1.916 21.583 1.00 49.56 199 LYS A N 1
ATOM 1573 C CA . LYS A 1 199 ? -17.526 1.218 20.927 1.00 49.56 199 LYS A CA 1
ATOM 1574 C C . LYS A 1 199 ? -16.890 0.057 21.712 1.00 49.56 199 LYS A C 1
ATOM 1576 O O . LYS A 1 199 ? -15.678 -0.119 21.651 1.00 49.56 199 LYS A O 1
ATOM 1581 N N . ARG A 1 200 ? -17.664 -0.769 22.428 1.00 52.06 200 ARG A N 1
ATOM 1582 C CA . ARG A 1 200 ? -17.179 -2.110 22.828 1.00 52.06 200 ARG A CA 1
ATOM 1583 C C . ARG A 1 200 ? -17.286 -3.051 21.626 1.00 52.06 200 ARG A C 1
ATOM 1585 O O . ARG A 1 200 ? -18.385 -3.245 21.103 1.00 52.06 200 ARG A O 1
ATOM 1592 N N . PHE A 1 201 ? -16.173 -3.630 21.172 1.00 51.81 201 PHE A N 1
ATOM 1593 C CA . PHE A 1 201 ? -16.229 -4.675 20.145 1.00 51.81 201 PHE A CA 1
ATOM 1594 C C . PHE A 1 201 ? -16.960 -5.902 20.700 1.00 51.81 201 PHE A C 1
ATOM 1596 O O . PHE A 1 201 ? -16.627 -6.406 21.773 1.00 51.81 201 PHE A O 1
ATOM 1603 N N . THR A 1 202 ? -17.921 -6.430 19.947 1.00 47.31 202 THR A N 1
ATOM 1604 C CA . THR A 1 202 ? -18.416 -7.793 20.161 1.00 47.31 202 THR A CA 1
ATOM 1605 C C . THR A 1 202 ? -17.557 -8.720 19.305 1.00 47.31 202 THR A C 1
ATOM 1607 O O . THR A 1 202 ? -17.669 -8.725 18.080 1.00 47.31 202 THR A O 1
ATOM 1610 N N . TYR A 1 203 ? -16.629 -9.438 19.935 1.00 47.16 203 TYR A N 1
ATOM 1611 C CA . TYR A 1 203 ? -15.778 -10.413 19.252 1.00 47.16 203 TYR A CA 1
ATOM 1612 C C . TYR A 1 203 ? -16.552 -11.714 19.008 1.00 47.16 203 TYR A C 1
ATOM 1614 O O . TYR A 1 203 ? -17.376 -12.109 19.834 1.00 47.16 203 TYR A O 1
ATOM 1622 N N . SER A 1 204 ? -16.267 -12.405 17.899 1.00 43.28 204 SER A N 1
ATOM 1623 C CA . SER A 1 204 ? -16.759 -13.774 17.708 1.00 43.28 204 SER A CA 1
ATOM 1624 C C . SER A 1 204 ? -16.179 -14.676 18.807 1.00 43.28 204 SER A C 1
ATOM 1626 O O . SER A 1 204 ? -14.972 -14.592 19.060 1.00 43.28 204 SER A O 1
ATOM 1628 N N . PRO A 1 205 ? -16.982 -15.551 19.440 1.00 46.75 205 PRO A N 1
ATOM 1629 C CA . PRO A 1 205 ? -16.503 -16.443 20.498 1.00 46.75 205 PRO A CA 1
ATOM 1630 C C . PRO A 1 205 ? -15.386 -17.398 20.038 1.00 46.75 205 PRO A C 1
ATOM 1632 O O . PRO A 1 205 ? -14.646 -17.902 20.875 1.00 46.75 205 PRO A O 1
ATOM 1635 N N . ASN A 1 206 ? -15.212 -17.588 18.723 1.00 43.75 206 ASN A N 1
ATOM 1636 C CA . ASN A 1 206 ? -14.263 -18.541 18.137 1.00 43.75 206 ASN A CA 1
ATOM 1637 C C . ASN A 1 206 ? -12.909 -17.922 17.714 1.00 43.75 206 ASN A C 1
ATOM 1639 O O . ASN A 1 206 ? -12.099 -18.603 17.092 1.00 43.75 206 ASN A O 1
ATOM 1643 N N . LEU A 1 207 ? -12.647 -16.638 17.997 1.00 44.78 207 LEU A N 1
ATOM 1644 C CA . LEU A 1 207 ? -11.379 -15.982 17.635 1.00 44.78 207 LEU A CA 1
ATOM 1645 C C . LEU A 1 207 ? -10.246 -16.384 18.598 1.00 44.78 207 LEU A C 1
ATOM 1647 O O . LEU A 1 207 ? -10.207 -15.935 19.744 1.00 44.78 207 LEU A O 1
ATOM 1651 N N . ILE A 1 208 ? -9.305 -17.196 18.103 1.00 40.88 208 ILE A N 1
ATOM 1652 C CA . ILE A 1 208 ? -8.154 -17.735 18.857 1.00 40.88 208 ILE A CA 1
ATOM 1653 C C . ILE A 1 208 ? -7.093 -16.651 19.148 1.00 40.88 208 ILE A C 1
ATOM 1655 O O . ILE A 1 208 ? -6.390 -16.728 20.154 1.00 40.88 208 ILE A O 1
ATOM 1659 N N . THR A 1 209 ? -7.001 -15.594 18.331 1.00 39.06 209 THR A N 1
ATOM 1660 C CA . THR A 1 209 ? -5.985 -14.536 18.486 1.00 39.06 209 THR A CA 1
ATOM 1661 C C . THR A 1 209 ? -6.634 -13.156 18.576 1.00 39.06 209 THR A C 1
ATOM 1663 O O . THR A 1 209 ? -7.170 -12.630 17.603 1.00 39.06 209 THR A O 1
ATOM 1666 N N . ARG A 1 210 ? -6.579 -12.547 19.765 1.00 46.84 210 ARG A N 1
ATOM 1667 C CA . ARG A 1 210 ? -6.985 -11.154 19.995 1.00 46.84 210 ARG A CA 1
ATOM 1668 C C . ARG A 1 210 ? -5.783 -10.252 19.735 1.00 46.84 210 ARG A C 1
ATOM 1670 O O . ARG A 1 210 ? -4.861 -10.197 20.544 1.00 46.84 210 ARG A O 1
ATOM 1677 N N . LEU A 1 211 ? -5.771 -9.565 18.599 1.00 39.84 211 LEU A N 1
ATOM 1678 C CA . LEU A 1 211 ? -4.717 -8.608 18.268 1.00 39.84 211 LEU A CA 1
ATOM 1679 C C . LEU A 1 211 ? -5.016 -7.250 18.940 1.00 39.84 211 LEU A C 1
ATOM 1681 O O . LEU A 1 211 ? -5.506 -6.326 18.295 1.00 39.84 211 LEU A O 1
ATOM 1685 N N . GLY A 1 212 ? -4.762 -7.147 20.253 1.00 43.22 212 GLY A N 1
ATOM 1686 C CA . GLY A 1 212 ? -4.658 -5.859 20.956 1.00 43.22 212 GLY A CA 1
ATOM 1687 C C . GLY A 1 212 ? -4.920 -5.916 22.464 1.00 43.22 212 GLY A C 1
ATOM 1688 O O . GLY A 1 212 ? -5.775 -6.666 22.929 1.00 43.22 212 GLY A O 1
ATOM 1689 N N . LYS A 1 213 ? -4.205 -5.088 23.243 1.00 43.56 213 LYS A N 1
ATOM 1690 C CA . LYS A 1 213 ? -4.592 -4.761 24.627 1.00 43.56 213 LYS A CA 1
ATOM 1691 C C . LYS A 1 213 ? -5.796 -3.817 24.573 1.00 43.56 213 LYS A C 1
ATOM 1693 O O . LYS A 1 213 ? -5.755 -2.831 23.848 1.00 43.56 213 LYS A O 1
ATOM 1698 N N . THR A 1 214 ? -6.847 -4.107 25.331 1.00 51.91 214 THR A N 1
ATOM 1699 C CA . THR A 1 214 ? -7.973 -3.186 25.536 1.00 51.91 214 THR A CA 1
ATOM 1700 C C . THR A 1 214 ? -7.565 -2.064 26.502 1.00 51.91 214 THR A C 1
ATOM 1702 O O . THR A 1 214 ? -6.966 -2.384 27.536 1.00 51.91 214 THR A O 1
ATOM 1705 N N . PRO A 1 215 ? -7.918 -0.790 26.245 1.00 60.09 215 PRO A N 1
ATOM 1706 C CA . PRO A 1 215 ? -8.643 -0.291 25.071 1.00 60.09 215 PRO A CA 1
ATOM 1707 C C . PRO A 1 215 ? -7.756 -0.213 23.817 1.00 60.09 215 PRO A C 1
ATOM 1709 O O . PRO A 1 215 ? -6.625 0.267 23.878 1.00 60.09 215 PRO A O 1
ATOM 1712 N N . HIS A 1 216 ? -8.285 -0.652 22.672 1.00 65.25 216 HIS A N 1
ATOM 1713 C CA . HIS A 1 216 ? -7.621 -0.483 21.382 1.00 65.25 216 HIS A CA 1
ATOM 1714 C C . HIS A 1 216 ? -7.614 0.995 20.955 1.00 65.25 216 HIS A C 1
ATOM 1716 O O . HIS A 1 216 ? -8.645 1.673 21.010 1.00 65.25 216 HIS A O 1
ATOM 1722 N N . ALA A 1 217 ? -6.456 1.486 20.513 1.00 71.62 217 ALA A N 1
ATOM 1723 C CA . ALA A 1 217 ? -6.259 2.856 20.048 1.00 71.62 217 ALA A CA 1
ATOM 1724 C C . ALA A 1 217 ? -5.527 2.869 18.704 1.00 71.62 217 ALA A C 1
ATOM 1726 O O . ALA A 1 217 ? -4.774 1.946 18.382 1.00 71.62 217 ALA A O 1
ATOM 1727 N N . LEU A 1 218 ? -5.754 3.927 17.933 1.00 80.19 218 LEU A N 1
ATOM 1728 C CA . LEU A 1 218 ? -5.137 4.142 16.632 1.00 80.19 218 LEU A CA 1
ATOM 1729 C C . LEU A 1 218 ? -4.019 5.189 16.717 1.00 80.19 218 LEU A C 1
ATOM 1731 O O . LEU A 1 218 ? -4.039 6.020 17.624 1.00 80.19 218 LEU A O 1
ATOM 1735 N N . PRO A 1 219 ? -3.059 5.158 15.779 1.00 86.94 219 PRO A N 1
ATOM 1736 C CA . PRO A 1 219 ? -2.847 4.115 14.773 1.00 86.94 219 PRO A CA 1
ATOM 1737 C C . PRO A 1 219 ? -2.224 2.844 15.374 1.00 86.94 219 PRO A C 1
ATOM 1739 O O . PRO A 1 219 ? -1.393 2.902 16.280 1.00 86.94 219 PRO A O 1
ATOM 1742 N N . SER A 1 220 ? -2.597 1.677 14.850 1.00 84.88 220 SER A N 1
ATOM 1743 C CA . SER A 1 220 ? -2.269 0.379 15.458 1.00 84.88 220 SER A CA 1
ATOM 1744 C C . SER A 1 220 ? -1.409 -0.496 14.544 1.00 84.88 220 SER A C 1
ATOM 1746 O O . SER A 1 220 ? -1.537 -0.453 13.326 1.00 84.88 220 SER A O 1
ATOM 1748 N N . THR A 1 221 ? -0.538 -1.337 15.106 1.00 86.62 221 THR A N 1
ATOM 1749 C CA . THR A 1 221 ? 0.163 -2.400 14.348 1.00 86.62 221 THR A CA 1
ATOM 1750 C C . THR A 1 221 ? -0.705 -3.640 14.129 1.00 86.62 221 THR A C 1
ATOM 1752 O O . THR A 1 221 ? -0.269 -4.620 13.534 1.00 86.62 221 THR A O 1
ATOM 1755 N N . GLN A 1 222 ? -1.930 -3.609 14.642 1.00 81.94 222 GLN A N 1
ATOM 1756 C CA . GLN A 1 222 ? -2.841 -4.733 14.760 1.00 81.94 222 GLN A CA 1
ATOM 1757 C C . GLN A 1 222 ? -4.245 -4.312 14.334 1.00 81.94 222 GLN A C 1
ATOM 1759 O O . GLN A 1 222 ? -4.675 -3.206 14.655 1.00 81.94 222 GLN A O 1
ATOM 1764 N N . ILE A 1 223 ? -4.962 -5.200 13.644 1.00 83.44 223 ILE A N 1
ATOM 1765 C CA . ILE A 1 223 ? -6.334 -4.956 13.198 1.00 83.44 223 ILE A CA 1
ATOM 1766 C C . ILE A 1 223 ? -7.235 -6.144 13.562 1.00 83.44 223 ILE A C 1
ATOM 1768 O O . ILE A 1 223 ? -6.995 -7.268 13.117 1.00 83.44 223 ILE A O 1
ATOM 1772 N N . PRO A 1 224 ? -8.291 -5.934 14.359 1.00 76.69 224 PRO A N 1
ATOM 1773 C CA . PRO A 1 224 ? -9.329 -6.935 14.552 1.00 76.69 224 PRO A CA 1
ATOM 1774 C C . PRO A 1 224 ? -10.094 -7.224 13.251 1.00 76.69 224 PRO A C 1
ATOM 1776 O O . PRO A 1 224 ? -10.629 -6.310 12.614 1.00 76.69 224 PRO A O 1
ATOM 1779 N N . ILE A 1 225 ? -10.210 -8.505 12.893 1.00 76.50 225 ILE A N 1
ATOM 1780 C CA . ILE A 1 225 ? -11.094 -8.990 11.826 1.00 76.50 225 ILE A CA 1
ATOM 1781 C C . ILE A 1 225 ? -12.394 -9.462 12.478 1.00 76.50 225 ILE A C 1
ATOM 1783 O O . ILE A 1 225 ? -12.396 -10.406 13.266 1.00 76.50 225 ILE A O 1
ATOM 1787 N N . THR A 1 226 ? -13.507 -8.787 12.193 1.00 70.31 226 THR A N 1
ATOM 1788 C CA . THR A 1 226 ? -14.796 -9.058 12.856 1.00 70.31 226 THR A CA 1
ATOM 1789 C C . THR A 1 226 ? -15.884 -9.481 11.867 1.00 70.31 226 THR A C 1
ATOM 1791 O O . THR A 1 226 ? -15.821 -9.169 10.674 1.00 70.31 226 THR A O 1
ATOM 1794 N N . ALA A 1 227 ? -16.898 -10.182 12.380 1.00 58.47 227 ALA A N 1
ATOM 1795 C CA . ALA A 1 227 ? -18.131 -10.516 11.672 1.00 58.47 227 ALA A CA 1
ATOM 1796 C C . ALA A 1 227 ? -19.318 -9.793 12.335 1.00 58.47 227 ALA A C 1
ATOM 1798 O O . ALA A 1 227 ? -19.373 -9.715 13.561 1.00 58.47 227 ALA A O 1
ATOM 1799 N N . GLY A 1 228 ? -20.261 -9.292 11.532 1.00 51.62 228 GLY A N 1
ATOM 1800 C CA . GLY A 1 228 ? -21.475 -8.612 12.004 1.00 51.62 228 GLY A CA 1
ATOM 1801 C C . GLY A 1 228 ? -21.486 -7.090 11.782 1.00 51.62 228 GLY A C 1
ATOM 1802 O O . GLY A 1 228 ? -20.451 -6.503 11.452 1.00 51.62 228 GLY A O 1
ATOM 1803 N N . PRO A 1 229 ? -22.665 -6.449 11.907 1.00 48.12 229 PRO A N 1
ATOM 1804 C CA . PRO A 1 229 ? -22.812 -5.005 11.760 1.00 48.12 229 PRO A CA 1
ATOM 1805 C C . PRO A 1 229 ? -22.031 -4.261 12.842 1.00 48.12 229 PRO A C 1
ATOM 1807 O O . PRO A 1 229 ? -21.725 -4.804 13.909 1.00 48.12 229 PRO A O 1
ATOM 1810 N N . ASN A 1 230 ? -21.717 -2.991 12.581 1.00 48.34 230 ASN A N 1
ATOM 1811 C CA . ASN A 1 230 ? -21.120 -2.184 13.625 1.00 48.34 230 ASN A CA 1
ATOM 1812 C C . ASN A 1 230 ? -22.120 -2.006 14.773 1.00 48.34 230 ASN A C 1
ATOM 1814 O O . ASN A 1 230 ? -23.232 -1.552 14.539 1.00 48.34 230 ASN A O 1
ATOM 1818 N N . SER A 1 231 ? -21.726 -2.291 16.014 1.00 44.34 231 SER A N 1
ATOM 1819 C CA . SER A 1 231 ? -22.531 -1.940 17.194 1.00 44.34 231 SER A CA 1
ATOM 1820 C C . SER A 1 231 ? -22.454 -0.444 17.547 1.00 44.34 231 SER A C 1
ATOM 1822 O O . SER A 1 231 ? -22.893 -0.043 18.621 1.00 44.34 231 SER A O 1
ATOM 1824 N N . TRP A 1 232 ? -21.874 0.390 16.674 1.00 44.78 232 TRP A N 1
ATOM 1825 C CA . TRP A 1 232 ? -21.776 1.838 16.844 1.00 44.78 232 TRP A CA 1
ATOM 1826 C C . TRP A 1 232 ? -21.767 2.564 15.497 1.00 44.78 232 TRP A C 1
ATOM 1828 O O . TRP A 1 232 ? -21.263 2.053 14.494 1.00 44.78 232 TRP A O 1
ATOM 1838 N N . GLU A 1 233 ? -22.275 3.789 15.506 1.00 42.06 233 GLU A N 1
ATOM 1839 C CA . GLU A 1 233 ? -22.170 4.729 14.395 1.00 42.06 233 GLU A CA 1
ATOM 1840 C C . GLU A 1 233 ? -20.850 5.511 14.492 1.00 42.06 233 GLU A C 1
ATOM 1842 O O . GLU A 1 233 ? -20.373 5.840 15.584 1.00 42.06 233 GLU A O 1
ATOM 1847 N N . VAL A 1 234 ? -20.223 5.796 13.347 1.00 40.16 234 VAL A N 1
ATOM 1848 C CA . VAL A 1 234 ? -19.081 6.719 13.286 1.00 40.16 234 VAL A CA 1
ATOM 1849 C C . VAL A 1 234 ? -19.629 8.112 13.578 1.00 40.16 234 VAL A C 1
ATOM 1851 O O . VAL A 1 234 ? -20.419 8.634 12.796 1.00 40.16 234 VAL A O 1
ATOM 1854 N N . GLN A 1 235 ? -19.235 8.713 14.704 1.00 36.06 235 GLN A N 1
ATOM 1855 C CA . GLN A 1 235 ? -19.639 10.082 15.020 1.00 36.06 235 GLN A CA 1
ATOM 1856 C C . GLN A 1 235 ? -19.083 11.034 13.954 1.00 36.06 235 GLN A C 1
ATOM 1858 O O . GLN A 1 235 ? -17.877 11.279 13.883 1.00 36.06 235 GLN A O 1
ATOM 1863 N N . LEU A 1 236 ? -19.974 11.582 13.126 1.00 33.12 236 LEU A N 1
ATOM 1864 C CA . LEU A 1 236 ? -19.681 12.746 12.300 1.00 33.12 236 LEU A CA 1
ATOM 1865 C C . LEU A 1 236 ? -19.413 13.915 13.250 1.00 33.12 236 LEU A C 1
ATOM 1867 O O . LEU A 1 236 ? -20.327 14.406 13.909 1.00 33.12 236 LEU A O 1
ATOM 1871 N N . ILE A 1 237 ? -18.161 14.363 13.34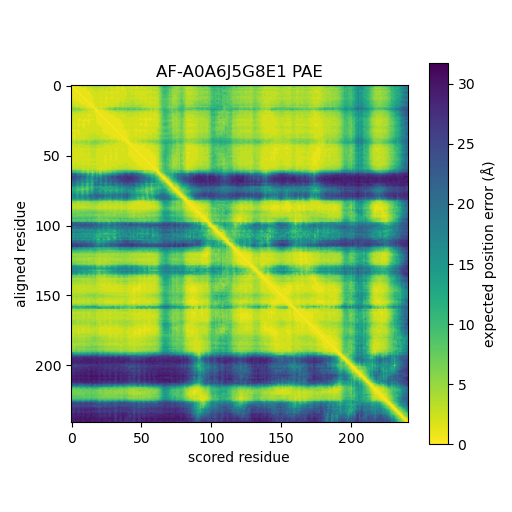7 1.00 37.19 237 ILE A N 1
ATOM 1872 C CA . ILE A 1 237 ? -17.875 15.619 14.041 1.00 37.19 237 ILE A CA 1
ATOM 1873 C C . ILE A 1 237 ? -18.536 16.726 13.218 1.00 37.19 237 ILE A C 1
ATOM 1875 O O . ILE A 1 237 ? -18.282 16.832 12.014 1.00 37.19 237 ILE A O 1
ATOM 1879 N N . ALA A 1 238 ? -19.417 17.493 13.866 1.00 31.70 238 ALA A N 1
ATOM 1880 C CA . ALA A 1 238 ? -20.211 18.545 13.248 1.00 31.70 238 ALA A CA 1
ATOM 1881 C C . ALA A 1 238 ? -19.353 19.428 12.330 1.00 31.70 238 ALA A C 1
ATOM 1883 O O . ALA A 1 238 ? -18.221 19.789 12.668 1.00 31.70 238 ALA A O 1
ATOM 1884 N N . GLN A 1 239 ? -19.899 19.772 11.161 1.00 27.09 239 GLN A N 1
ATOM 1885 C CA . GLN A 1 239 ? -19.323 20.807 10.313 1.00 27.09 239 GLN A CA 1
ATOM 1886 C C . GLN A 1 239 ? -19.200 22.082 11.153 1.00 27.09 239 GLN A C 1
ATOM 1888 O O . GLN A 1 239 ? -20.208 22.678 11.531 1.00 27.09 239 GLN A O 1
ATOM 1893 N N . VAL A 1 240 ? -17.969 22.479 11.476 1.00 30.81 240 VAL A N 1
ATOM 1894 C CA . VAL A 1 240 ? -17.715 23.854 11.901 1.00 30.81 240 VAL A CA 1
ATOM 1895 C C . VAL A 1 240 ? -18.008 24.699 10.665 1.00 30.81 240 VAL A C 1
ATOM 1897 O O . VAL A 1 240 ? -17.359 24.502 9.636 1.00 30.81 240 VAL A O 1
ATOM 1900 N N . LYS A 1 241 ? -19.078 25.496 10.750 1.00 32.19 241 LYS A N 1
ATOM 1901 C CA . LYS A 1 241 ? -19.484 26.460 9.724 1.00 32.19 241 LYS A CA 1
ATOM 1902 C C . LYS A 1 241 ? -18.394 27.496 9.490 1.00 32.19 241 LYS A C 1
ATOM 1904 O O . LYS A 1 241 ? -17.742 27.875 10.488 1.00 32.19 241 LYS A O 1
#

pLDDT: mean 73.75, std 18.74, range [27.09, 95.88]

Mean predicted aligned error: 10.48 Å

Foldseek 3Di:
DALVLLVVVLVVLVVVPPDQLSVLLSCCSPPPVNVCRVVVVDDPVQVLLNLQLSVVSVVVVCPDDPPPDPPPPVPSDPRPPRHNFDEFALAQADAQADAAPVPAPLVSFTLDDSPPRHRHGLQVLLVQDAPPNPSGRDLAGGEWEWEADPVVRHIYTPRVSSVVSCVSNVHHHSRYDYDHDDPVSNLSQQDWAPPPPAHDDDADPPDPDDFDDPGDHPRHNDHHHGDDDRPHDDDDDDPPD

Nearest PDB structures (foldseek):
  8rk3-assembly1_o  TM=2.794E-01  e=4.979E+00  Pseudomonas phage JBD30
  4z14-assembly1_D  TM=1.928E-01  e=6.001E+00  Coreopsis grandiflora

Radius of gyration: 19.48 Å; Cα contacts (8 Å, |Δi|>4): 331; chains: 1; bounding box: 47×48×52 Å

Secondary structure (DSSP, 8-state):
--HHHHHHHHHHHHTT-S-HHHHHHHHHIIIIIHHHHHTT-S-HHHHHHHHHHHHHHHHHTT----TT----GGGSPPPSS-PPPPEEE-SS-EESBPPPTTT--GGG--SS-TTSSTT-BHHHHHHHTSTT-TT---TTTS-EEEEEETTTTEEEESSHHHHHHHHHTT-----EEE-PPPHHHHHHTT-BTTTTSS------TT-S---SPSSPBSSBS---EE-S--SS---------

Solvent-accessible surface area (backbone atoms only — not comparable to full-atom values): 14537 Å² total; per-residue (Å²): 114,55,73,68,58,50,52,54,48,50,61,55,50,58,74,58,54,93,34,74,70,53,49,50,54,46,48,44,42,62,73,55,48,45,55,36,59,76,67,67,73,59,58,68,74,42,41,48,49,37,45,23,19,55,52,52,40,54,62,70,64,59,77,66,90,48,98,82,57,90,68,68,72,76,77,58,74,78,65,86,86,46,63,79,74,76,71,23,34,36,50,89,56,46,62,48,43,38,58,58,71,93,76,47,68,58,90,65,37,52,92,55,72,94,84,61,60,59,64,31,44,37,68,62,55,10,62,36,35,27,94,87,41,96,86,34,49,53,50,64,20,57,70,37,37,26,24,75,40,82,88,78,71,43,41,26,34,72,49,52,65,61,51,47,19,30,59,72,31,75,41,73,75,34,31,51,44,61,45,87,71,52,72,68,58,60,56,42,36,73,49,53,38,44,71,83,73,52,49,65,84,77,73,67,94,82,65,89,74,78,60,66,68,85,64,46,56,48,70,19,94,47,64,40,72,41,78,80,79,76,90,56,79,82,80,76,75,74,83,82,126